Protein AF-A0A023GGB2-F1 (afdb_monomer)

Nearest PDB structures (foldseek):
  5f27-assembly1_A-2  TM=3.103E-01  e=7.025E+00  Mycobacterium tuberculosis CDC1551

Solvent-accessible surface area (backbone atoms only — not comparable to full-atom values): 12068 Å² total; per-residue (Å²): 132,65,62,47,66,66,58,51,53,54,50,51,52,51,50,54,47,46,69,64,38,58,85,77,58,52,59,38,55,55,53,49,43,72,70,43,74,39,67,52,79,80,49,73,66,57,51,34,52,73,58,61,61,65,87,58,82,79,85,69,88,73,80,94,75,94,81,84,90,72,96,66,92,72,74,92,64,85,86,74,89,72,66,94,85,61,93,75,86,68,53,79,40,73,46,50,76,75,63,53,64,72,42,89,58,37,66,61,48,37,52,49,48,39,50,39,55,51,28,50,50,47,34,52,52,51,52,51,49,49,67,76,51,75,88,71,87,53,64,71,59,40,55,57,42,49,51,50,43,52,50,49,51,50,52,53,51,49,54,51,50,56,48,54,68,67,48,93,69,66,74,62,63,51,48,50,56,52,51,52,52,50,48,51,51,48,55,71,74,56,58,79,89,72,129

Structure (mmCIF, N/CA/C/O backbone):
data_AF-A0A023GGB2-F1
#
_entry.id   AF-A0A023GGB2-F1
#
loop_
_atom_site.group_PDB
_atom_site.id
_atom_site.type_symbol
_atom_site.label_atom_id
_atom_site.label_alt_id
_atom_site.label_comp_id
_atom_site.label_asym_id
_atom_site.label_entity_id
_atom_site.label_seq_id
_atom_site.pdbx_PDB_ins_code
_atom_site.Cartn_x
_atom_site.Cartn_y
_atom_site.Cartn_z
_atom_site.occupancy
_atom_site.B_iso_or_equiv
_atom_site.auth_seq_id
_atom_site.auth_comp_id
_atom_site.auth_asym_id
_atom_site.auth_atom_id
_atom_site.pdbx_PDB_model_num
ATOM 1 N N . MET A 1 1 ? -20.128 10.364 28.966 1.00 57.09 1 MET A N 1
ATOM 2 C CA . MET A 1 1 ? -19.876 9.437 27.844 1.00 57.09 1 MET A CA 1
ATOM 3 C C . MET A 1 1 ? -18.398 9.524 27.504 1.00 57.09 1 MET A C 1
ATOM 5 O O . MET A 1 1 ? -17.902 10.636 27.370 1.00 57.09 1 MET A O 1
ATOM 9 N N . ALA A 1 2 ? -17.663 8.411 27.489 1.00 59.88 2 ALA A N 1
ATOM 10 C CA . ALA A 1 2 ? -16.251 8.433 27.110 1.00 59.88 2 ALA A CA 1
ATOM 11 C C . ALA A 1 2 ? -16.168 8.468 25.578 1.00 59.88 2 ALA A C 1
ATOM 13 O O . ALA A 1 2 ? -16.493 7.481 24.935 1.00 59.88 2 ALA A O 1
ATOM 14 N N . LEU A 1 3 ? -15.762 9.605 25.009 1.00 65.81 3 LEU A N 1
ATOM 15 C CA . LEU A 1 3 ? -15.772 9.859 23.559 1.00 65.81 3 LEU A CA 1
ATOM 16 C C . LEU A 1 3 ? -14.950 8.855 22.719 1.00 65.81 3 LEU A C 1
ATOM 18 O O . LEU A 1 3 ? -15.254 8.672 21.545 1.00 65.81 3 LEU A O 1
ATOM 22 N N . PHE A 1 4 ? -13.929 8.212 23.302 1.00 69.38 4 PHE A N 1
ATOM 23 C CA . PHE A 1 4 ? -12.959 7.384 22.569 1.00 69.38 4 PHE A CA 1
ATOM 24 C C . PHE A 1 4 ? -12.460 6.137 23.336 1.00 69.38 4 PHE A C 1
ATOM 26 O O . PHE A 1 4 ? -11.358 5.649 23.083 1.00 69.38 4 PHE A O 1
ATOM 33 N N . GLY A 1 5 ? -13.229 5.650 24.316 1.00 78.56 5 GLY A N 1
ATOM 34 C CA . GLY A 1 5 ? -12.767 4.703 25.340 1.00 78.56 5 GLY A CA 1
ATOM 35 C C . GLY A 1 5 ? -12.047 3.459 24.808 1.00 78.56 5 GLY A C 1
ATOM 36 O O . GLY A 1 5 ? -10.847 3.295 25.028 1.00 78.56 5 GLY A O 1
ATOM 37 N N . VAL A 1 6 ? -12.763 2.568 24.123 1.00 80.69 6 VAL A N 1
ATOM 38 C CA . VAL A 1 6 ? -12.191 1.292 23.660 1.00 80.69 6 VAL A CA 1
ATOM 39 C C . VAL A 1 6 ? -11.519 1.447 22.297 1.00 80.69 6 VAL A C 1
ATOM 41 O O . VAL A 1 6 ? -10.513 0.792 22.013 1.00 80.69 6 VAL A O 1
ATOM 44 N N . GLN A 1 7 ? -11.997 2.379 21.475 1.00 81.06 7 GLN A N 1
ATOM 45 C CA . GLN A 1 7 ? -11.414 2.644 20.161 1.00 81.06 7 GLN A CA 1
ATOM 46 C C . GLN A 1 7 ? -9.971 3.177 20.212 1.00 81.06 7 GLN A C 1
ATOM 48 O O . GLN A 1 7 ? -9.164 2.808 19.353 1.00 81.06 7 GLN A O 1
ATOM 53 N N . ILE A 1 8 ? -9.579 3.968 21.222 1.00 85.56 8 ILE A N 1
ATOM 54 C CA . ILE A 1 8 ? -8.164 4.363 21.397 1.00 85.56 8 ILE A CA 1
ATOM 55 C C . ILE A 1 8 ? -7.279 3.150 21.691 1.00 85.56 8 ILE A C 1
ATOM 57 O O . ILE A 1 8 ? -6.172 3.053 21.168 1.00 85.56 8 ILE A O 1
ATOM 61 N N . ILE A 1 9 ? -7.765 2.196 22.485 1.00 87.31 9 ILE A N 1
ATOM 62 C CA . ILE A 1 9 ? -6.993 0.999 22.838 1.00 87.31 9 ILE A CA 1
ATOM 63 C C . ILE A 1 9 ? -6.775 0.140 21.589 1.00 87.31 9 ILE A C 1
ATOM 65 O O . ILE A 1 9 ? -5.644 -0.244 21.292 1.00 87.31 9 ILE A O 1
ATOM 69 N N . ILE A 1 10 ? -7.840 -0.100 20.814 1.00 83.62 10 ILE A N 1
ATOM 70 C CA . ILE A 1 10 ? -7.768 -0.862 19.559 1.00 83.62 10 ILE A CA 1
ATOM 71 C C . ILE A 1 10 ? -6.787 -0.198 18.586 1.00 83.62 10 ILE A C 1
ATOM 73 O O . ILE A 1 10 ? -5.929 -0.869 18.009 1.00 83.62 10 ILE A O 1
ATOM 77 N N . THR A 1 11 ? -6.862 1.124 18.429 1.00 87.62 11 THR A N 1
ATOM 78 C CA . THR A 1 11 ? -5.965 1.844 17.516 1.00 87.62 11 THR A CA 1
ATOM 79 C C . THR A 1 11 ? -4.520 1.896 18.003 1.00 87.62 11 THR A C 1
ATOM 81 O O . THR A 1 11 ? -3.622 1.758 17.177 1.00 87.62 11 THR A O 1
ATOM 84 N N . MET A 1 12 ? -4.256 2.000 19.310 1.00 88.81 12 MET A N 1
ATOM 85 C CA . MET A 1 12 ? -2.897 1.893 19.863 1.00 88.81 12 MET A CA 1
ATOM 86 C C . MET A 1 12 ? -2.284 0.509 19.650 1.00 88.81 12 MET A C 1
ATOM 88 O O . MET A 1 12 ? -1.107 0.403 19.290 1.00 88.81 12 MET A O 1
ATOM 92 N N . ILE A 1 13 ? -3.066 -0.555 19.857 1.00 88.19 13 ILE A N 1
ATOM 93 C CA . ILE A 1 13 ? -2.614 -1.925 19.598 1.00 88.19 13 ILE A CA 1
ATOM 94 C C . ILE A 1 13 ? -2.280 -2.067 18.114 1.00 88.19 13 ILE A C 1
ATOM 96 O O . ILE A 1 13 ? -1.176 -2.487 17.777 1.00 88.19 13 ILE A O 1
ATOM 100 N N . MET A 1 14 ? -3.180 -1.642 17.224 1.00 85.62 14 MET A N 1
ATOM 101 C CA . MET A 1 14 ? -2.964 -1.747 15.780 1.00 85.62 14 MET A CA 1
ATOM 102 C C . MET A 1 14 ? -1.812 -0.869 15.281 1.00 85.62 14 MET A C 1
ATOM 104 O O . MET A 1 14 ? -1.067 -1.294 14.403 1.00 85.62 14 MET A O 1
ATOM 108 N N . ALA A 1 15 ? -1.586 0.305 15.875 1.00 85.62 15 ALA A N 1
ATOM 109 C CA . ALA A 1 15 ? -0.410 1.126 15.592 1.00 85.62 15 ALA A CA 1
ATOM 110 C C . ALA A 1 15 ? 0.890 0.436 16.036 1.00 85.62 15 ALA A C 1
ATOM 112 O O . ALA A 1 15 ? 1.875 0.447 15.301 1.00 85.62 15 ALA A O 1
ATOM 113 N N . SER A 1 16 ? 0.885 -0.225 17.195 1.00 87.12 16 SER A N 1
ATOM 114 C CA . SER A 1 16 ? 2.038 -0.993 17.690 1.00 87.12 16 SER A CA 1
ATOM 115 C C . SER A 1 16 ? 2.326 -2.215 16.814 1.00 87.12 16 SER A C 1
ATOM 117 O O . SER A 1 16 ? 3.483 -2.538 16.535 1.00 87.12 16 SER A O 1
ATOM 119 N N . VAL A 1 17 ? 1.267 -2.882 16.349 1.00 84.12 17 VAL A N 1
ATOM 120 C CA . VAL A 1 17 ? 1.337 -3.991 15.394 1.00 84.12 17 VAL A CA 1
ATOM 121 C C . VAL A 1 17 ? 1.902 -3.502 14.065 1.00 84.12 17 VAL A C 1
ATOM 123 O O . VAL A 1 17 ? 2.857 -4.096 13.579 1.00 84.12 17 VAL A O 1
ATOM 126 N N . LEU A 1 18 ? 1.403 -2.386 13.526 1.00 81.62 18 LEU A N 1
ATOM 127 C CA . LEU A 1 18 ? 1.915 -1.783 12.295 1.00 81.62 18 LEU A CA 1
ATOM 128 C C . LEU A 1 18 ? 3.409 -1.456 12.418 1.00 81.62 18 LEU A C 1
ATOM 130 O O . LEU A 1 18 ? 4.185 -1.805 11.535 1.00 81.62 18 LEU A O 1
ATOM 134 N N . GLN A 1 19 ? 3.834 -0.836 13.520 1.00 82.62 19 GLN A N 1
ATOM 135 C CA . GLN A 1 19 ? 5.240 -0.478 13.734 1.00 82.62 19 GLN A CA 1
ATOM 136 C C . GLN A 1 19 ? 6.165 -1.703 13.800 1.00 82.62 19 GLN A C 1
ATOM 138 O O . GLN A 1 19 ? 7.289 -1.644 13.304 1.00 82.62 19 GLN A O 1
ATOM 143 N N . LYS A 1 20 ? 5.704 -2.820 14.378 1.00 83.75 20 LYS A N 1
ATOM 144 C CA . LYS A 1 20 ? 6.492 -4.060 14.482 1.00 83.75 20 LYS A CA 1
ATOM 145 C C . LYS A 1 20 ? 6.425 -4.942 13.233 1.00 83.75 20 LYS A C 1
ATOM 147 O O . LYS A 1 20 ? 7.429 -5.557 12.885 1.00 83.75 20 LYS A O 1
ATOM 152 N N . LEU A 1 21 ? 5.273 -5.016 12.566 1.00 73.25 21 LEU A N 1
ATOM 153 C CA . LEU A 1 21 ? 5.061 -5.872 11.394 1.00 73.25 21 LEU A CA 1
ATOM 154 C C . LEU A 1 21 ? 5.520 -5.225 10.089 1.00 73.25 21 LEU A C 1
ATOM 156 O O . LEU A 1 21 ? 6.030 -5.945 9.235 1.00 73.25 21 LEU A O 1
ATOM 160 N N . SER A 1 22 ? 5.406 -3.900 9.944 1.00 70.19 22 SER A N 1
ATOM 161 C CA . SER A 1 22 ? 5.813 -3.168 8.733 1.00 70.19 22 SER A CA 1
ATOM 162 C C . SER A 1 22 ? 7.227 -3.522 8.224 1.00 70.19 22 SER A C 1
ATOM 164 O O . SER A 1 22 ? 7.376 -3.791 7.031 1.00 70.19 22 SER A O 1
ATOM 166 N N . PRO A 1 23 ? 8.273 -3.628 9.074 1.00 68.88 23 PRO A N 1
ATOM 167 C CA . PRO A 1 23 ? 9.607 -4.000 8.597 1.00 68.88 23 PRO A CA 1
ATOM 168 C C . PRO A 1 23 ? 9.777 -5.490 8.254 1.00 68.88 23 PRO A C 1
ATOM 170 O O . PRO A 1 23 ? 10.685 -5.826 7.494 1.00 68.88 23 PRO A O 1
ATOM 173 N N . GLN A 1 24 ? 8.952 -6.391 8.800 1.00 68.56 24 GLN A N 1
ATOM 174 C CA . GLN A 1 24 ? 9.159 -7.844 8.680 1.00 68.56 24 GLN A CA 1
ATOM 175 C C . GLN A 1 24 ? 8.217 -8.521 7.677 1.00 68.56 24 GLN A C 1
ATOM 177 O O . GLN A 1 24 ? 8.617 -9.472 7.008 1.00 68.56 24 GLN A O 1
ATOM 182 N N . TYR A 1 25 ? 6.991 -8.018 7.533 1.00 66.50 25 TYR A N 1
ATOM 183 C CA . TYR A 1 25 ? 5.950 -8.597 6.690 1.00 66.50 25 TYR A CA 1
ATOM 184 C C . TYR A 1 25 ? 5.331 -7.521 5.803 1.00 66.50 25 TYR A C 1
ATOM 186 O O . TYR A 1 25 ? 4.388 -6.837 6.192 1.00 66.50 25 TYR A O 1
ATOM 194 N N . SER A 1 26 ? 5.844 -7.403 4.578 1.00 73.31 26 SER A N 1
ATOM 195 C CA . SER A 1 26 ? 5.207 -6.582 3.551 1.00 73.31 26 SER A CA 1
ATOM 196 C C . SER A 1 26 ? 4.298 -7.448 2.684 1.00 73.31 26 SER A C 1
ATOM 198 O O . SER A 1 26 ? 4.754 -8.323 1.942 1.00 73.31 26 SER A O 1
ATOM 200 N N . ILE A 1 27 ? 2.996 -7.200 2.769 1.00 76.38 27 ILE A N 1
ATOM 201 C CA . ILE A 1 27 ? 1.977 -7.871 1.951 1.00 76.38 27 ILE A CA 1
ATOM 202 C C . ILE A 1 27 ? 2.136 -7.440 0.492 1.00 76.38 27 ILE A C 1
ATOM 204 O O . ILE A 1 27 ? 1.964 -8.230 -0.435 1.00 76.38 27 ILE A O 1
ATOM 208 N N . SER A 1 28 ? 2.572 -6.205 0.287 1.00 77.69 28 SER A N 1
ATOM 209 C CA . SER A 1 28 ? 2.908 -5.646 -1.018 1.00 77.69 28 SER A CA 1
ATOM 210 C C . SER A 1 28 ? 3.968 -6.471 -1.755 1.00 77.69 28 SER A C 1
ATOM 212 O O . SER A 1 28 ? 3.803 -6.765 -2.942 1.00 77.69 28 SER A O 1
ATOM 214 N N . ARG A 1 29 ? 5.013 -6.926 -1.040 1.00 77.69 29 ARG A N 1
ATOM 215 C CA . ARG A 1 29 ? 6.028 -7.859 -1.570 1.00 77.69 29 ARG A CA 1
ATOM 216 C C . ARG A 1 29 ? 5.405 -9.171 -2.001 1.00 77.69 29 ARG A C 1
ATOM 218 O O . ARG A 1 29 ? 5.705 -9.659 -3.086 1.00 77.69 29 ARG A O 1
ATOM 225 N N . TRP A 1 30 ? 4.540 -9.731 -1.162 1.00 79.38 30 TRP A N 1
ATOM 226 C CA . TRP A 1 30 ? 3.872 -10.996 -1.445 1.00 79.38 30 TRP A CA 1
ATOM 227 C C . TRP A 1 30 ? 3.007 -10.917 -2.710 1.00 79.38 30 TRP A C 1
ATOM 229 O O . TRP A 1 30 ? 3.080 -11.813 -3.550 1.00 79.38 30 TRP A O 1
ATOM 239 N N . ILE A 1 31 ? 2.258 -9.823 -2.896 1.00 79.19 31 ILE A N 1
ATOM 240 C CA . ILE A 1 31 ? 1.426 -9.602 -4.088 1.00 79.19 31 ILE A CA 1
ATOM 241 C C . ILE A 1 31 ? 2.290 -9.486 -5.349 1.00 79.19 31 ILE A C 1
ATOM 243 O O . ILE A 1 31 ? 2.005 -10.154 -6.344 1.00 79.19 31 ILE A O 1
ATOM 247 N N . ILE A 1 32 ? 3.350 -8.670 -5.310 1.00 75.38 32 ILE A N 1
ATOM 248 C CA . ILE A 1 32 ? 4.209 -8.433 -6.480 1.00 75.38 32 ILE A CA 1
ATOM 249 C C . ILE A 1 32 ? 5.004 -9.692 -6.836 1.00 75.38 32 ILE A C 1
ATOM 251 O O . ILE A 1 32 ? 4.982 -10.122 -7.985 1.00 75.38 32 ILE A O 1
ATOM 255 N N . CYS A 1 33 ? 5.654 -10.329 -5.861 1.00 72.06 33 CYS A N 1
ATOM 256 C CA . CYS A 1 33 ? 6.546 -11.459 -6.130 1.00 72.06 33 CYS A CA 1
ATOM 257 C C . CYS A 1 33 ? 5.793 -12.732 -6.554 1.00 72.06 33 CYS A C 1
ATOM 259 O O . CYS A 1 33 ? 6.380 -13.592 -7.200 1.00 72.06 33 CYS A O 1
ATOM 261 N N . ARG A 1 34 ? 4.505 -12.884 -6.203 1.00 70.19 34 ARG A N 1
ATOM 262 C CA . ARG A 1 34 ? 3.712 -14.064 -6.602 1.00 70.19 34 ARG A CA 1
ATOM 263 C C . ARG A 1 34 ? 2.947 -13.905 -7.908 1.00 70.19 34 ARG A C 1
ATOM 265 O O . ARG A 1 34 ? 2.642 -14.915 -8.533 1.00 70.19 34 ARG A O 1
ATOM 272 N N . ARG A 1 35 ? 2.566 -12.683 -8.290 1.00 67.38 35 ARG A N 1
ATOM 273 C CA . ARG A 1 35 ? 1.685 -12.459 -9.452 1.00 67.38 35 ARG A CA 1
ATOM 274 C C . ARG A 1 35 ? 2.397 -11.885 -10.666 1.00 67.38 35 ARG A C 1
ATOM 276 O O . ARG A 1 35 ? 1.849 -11.988 -11.760 1.00 67.38 35 ARG A O 1
ATOM 283 N N . LEU A 1 36 ? 3.566 -11.272 -10.491 1.00 66.75 36 LEU A N 1
ATOM 284 C CA . LEU A 1 36 ? 4.282 -10.645 -11.592 1.00 66.75 36 LEU A CA 1
ATOM 285 C C . LEU A 1 36 ? 5.315 -11.614 -12.175 1.00 66.75 36 LEU A C 1
ATOM 287 O O . LEU A 1 36 ? 6.237 -12.057 -11.491 1.00 66.75 36 LEU A O 1
ATOM 291 N N . ILE A 1 37 ? 5.134 -11.934 -13.453 1.00 70.69 37 ILE A N 1
ATOM 292 C CA . ILE A 1 37 ? 6.058 -12.746 -14.242 1.00 70.69 37 ILE A CA 1
ATOM 293 C C . ILE A 1 37 ? 6.906 -11.777 -15.060 1.00 70.69 37 ILE A C 1
ATOM 295 O O . ILE A 1 37 ? 6.365 -10.948 -15.795 1.00 70.69 37 ILE A O 1
ATOM 299 N N . ARG A 1 38 ? 8.228 -11.861 -14.924 1.00 67.50 38 ARG A N 1
ATOM 300 C CA . ARG A 1 38 ? 9.168 -11.125 -15.765 1.00 67.50 38 ARG A CA 1
ATOM 301 C C . ARG A 1 38 ? 9.613 -12.042 -16.891 1.00 67.50 38 ARG A C 1
ATOM 303 O O . ARG A 1 38 ? 9.985 -13.181 -16.646 1.00 67.50 38 ARG A O 1
ATOM 310 N N . TYR A 1 39 ? 9.618 -11.535 -18.112 1.00 70.81 39 TYR A N 1
ATOM 311 C CA . TYR A 1 39 ? 10.256 -12.236 -19.217 1.00 70.81 39 TYR A CA 1
ATOM 312 C C . TYR A 1 39 ? 11.733 -11.864 -19.255 1.00 70.81 39 TYR A C 1
ATOM 314 O O . TYR A 1 39 ? 12.080 -10.677 -19.196 1.00 70.81 39 TYR A O 1
ATOM 322 N N . LEU A 1 40 ? 12.599 -12.873 -19.293 1.00 66.00 40 LEU A N 1
ATOM 323 C CA . LEU A 1 40 ? 14.024 -12.647 -19.478 1.00 66.00 40 LEU A CA 1
ATOM 324 C C . LEU A 1 40 ? 14.262 -12.135 -20.904 1.00 66.00 40 LEU A C 1
ATOM 326 O O . LEU A 1 40 ? 13.592 -12.557 -21.848 1.00 66.00 40 LEU A O 1
ATOM 330 N N . HIS A 1 41 ? 15.186 -11.188 -21.054 1.00 68.38 41 HIS A N 1
ATOM 331 C CA . HIS A 1 41 ? 15.600 -10.771 -22.387 1.00 68.38 41 HIS A CA 1
ATOM 332 C C . HIS A 1 41 ? 16.408 -11.918 -23.014 1.00 68.38 41 HIS A C 1
ATOM 334 O O . HIS A 1 41 ? 17.264 -12.474 -22.324 1.00 68.38 41 HIS A O 1
ATOM 340 N N . PRO A 1 42 ? 16.138 -12.294 -24.275 1.00 70.12 42 PRO A N 1
ATOM 341 C CA . PRO A 1 42 ? 16.914 -13.326 -24.951 1.00 70.12 42 PRO A CA 1
ATOM 342 C C . PRO A 1 42 ? 18.371 -12.876 -25.061 1.00 70.12 42 PRO A C 1
ATOM 344 O O . PRO A 1 42 ? 18.650 -11.691 -25.265 1.00 70.12 42 PRO A O 1
ATOM 347 N N . SER A 1 43 ? 19.295 -13.818 -24.916 1.00 72.44 43 SER A N 1
ATOM 348 C CA . SER A 1 43 ? 20.725 -13.529 -25.023 1.00 72.44 43 SER A CA 1
ATOM 349 C C . SER A 1 43 ? 21.125 -13.195 -26.468 1.00 72.44 43 SER A C 1
ATOM 351 O O . SER A 1 43 ? 20.497 -13.649 -27.429 1.00 72.44 43 SER A O 1
ATOM 353 N N . ASP A 1 44 ? 22.206 -12.429 -26.647 1.00 69.69 44 ASP A N 1
ATOM 354 C CA . ASP A 1 44 ? 22.713 -12.074 -27.983 1.00 69.69 44 ASP A CA 1
ATOM 355 C C . ASP A 1 44 ? 23.062 -13.319 -28.823 1.00 69.69 44 ASP A C 1
ATOM 357 O O . ASP A 1 44 ? 22.940 -13.308 -30.047 1.00 69.69 44 ASP A O 1
ATOM 361 N N . GLU A 1 45 ? 23.455 -14.419 -28.176 1.00 70.50 45 GLU A N 1
ATOM 362 C CA . GLU A 1 45 ? 23.766 -15.701 -28.817 1.00 70.50 45 GLU A CA 1
ATOM 363 C C . GLU A 1 45 ? 22.506 -16.426 -29.319 1.00 70.50 45 GLU A C 1
ATOM 365 O O . GLU A 1 45 ? 22.475 -16.927 -30.450 1.00 70.50 45 GLU A O 1
ATOM 370 N N . GLU A 1 46 ? 21.430 -16.424 -28.530 1.00 70.19 46 GLU A N 1
ATOM 371 C CA . GLU A 1 46 ? 20.117 -16.936 -28.942 1.00 70.19 46 GLU A CA 1
ATOM 372 C C . GLU A 1 46 ? 19.541 -16.105 -30.089 1.00 70.19 46 GLU A C 1
ATOM 374 O O . GLU A 1 46 ? 19.047 -16.656 -31.071 1.00 70.19 46 GLU A O 1
ATOM 379 N N . LEU A 1 47 ? 19.682 -14.780 -30.033 1.00 70.81 47 LEU A N 1
ATOM 380 C CA . LEU A 1 47 ? 19.248 -13.907 -31.119 1.00 70.81 47 LEU A CA 1
ATOM 381 C C . LEU A 1 47 ? 20.068 -14.135 -32.400 1.00 70.81 47 LEU A C 1
ATOM 383 O O . LEU A 1 47 ? 19.488 -14.204 -33.484 1.00 70.81 47 LEU A O 1
ATOM 387 N N . LYS A 1 48 ? 21.395 -14.307 -32.305 1.00 69.06 48 LYS A N 1
ATOM 388 C CA . LYS A 1 48 ? 22.268 -14.610 -33.458 1.00 69.06 48 LYS A CA 1
ATOM 389 C C . LYS A 1 48 ? 21.974 -15.984 -34.068 1.00 69.06 48 LYS A C 1
ATOM 391 O O . LYS A 1 48 ? 22.018 -16.123 -35.294 1.00 69.06 48 LYS A O 1
ATOM 396 N N . SER A 1 49 ? 21.667 -16.988 -33.248 1.00 69.19 49 SER A N 1
ATOM 397 C CA . SER A 1 49 ? 21.313 -18.333 -33.722 1.00 69.19 49 SER A CA 1
ATOM 398 C C . SER A 1 49 ? 19.931 -18.370 -34.384 1.00 69.19 49 SER A C 1
ATOM 400 O O . SER A 1 49 ? 19.810 -18.882 -35.497 1.00 69.19 49 SER A O 1
ATOM 402 N N . LEU A 1 50 ? 18.917 -17.741 -33.780 1.00 65.38 50 LEU A N 1
ATOM 403 C CA . LEU A 1 50 ? 17.563 -17.635 -34.337 1.00 65.38 50 LEU A CA 1
ATOM 404 C C . LEU A 1 50 ? 17.501 -16.737 -35.584 1.00 65.38 50 LEU A C 1
ATOM 406 O O . LEU A 1 50 ? 16.681 -16.968 -36.471 1.00 65.38 50 LEU A O 1
ATOM 410 N N . ALA A 1 51 ? 18.387 -15.744 -35.693 1.00 64.31 51 ALA A N 1
ATOM 411 C CA . ALA A 1 51 ? 18.533 -14.906 -36.884 1.00 64.31 51 ALA A CA 1
ATOM 412 C C . ALA A 1 51 ? 19.293 -15.585 -38.034 1.00 64.31 51 ALA A C 1
ATOM 414 O O . ALA A 1 51 ? 19.408 -14.999 -39.111 1.00 64.31 51 ALA A O 1
ATOM 415 N N . GLY A 1 52 ? 19.819 -16.801 -37.831 1.00 59.81 52 GLY A N 1
ATOM 416 C CA . GLY A 1 52 ? 20.632 -17.497 -38.831 1.00 59.81 52 GLY A CA 1
ATOM 417 C C . GLY A 1 52 ? 21.965 -16.799 -39.124 1.00 59.81 52 GLY A C 1
ATOM 418 O O . GLY A 1 52 ? 22.563 -17.027 -40.175 1.00 59.81 52 GLY A O 1
ATOM 419 N N . ILE A 1 53 ? 22.428 -15.939 -38.208 1.00 60.03 53 ILE A N 1
ATOM 420 C CA . ILE A 1 53 ? 23.691 -15.192 -38.312 1.00 60.03 53 ILE A CA 1
ATOM 421 C C . ILE A 1 53 ? 24.869 -16.065 -37.841 1.00 60.03 53 ILE A C 1
ATOM 423 O O . ILE A 1 53 ? 26.028 -15.753 -38.121 1.00 60.03 53 ILE A O 1
ATOM 427 N N . SER A 1 54 ? 24.606 -17.209 -37.192 1.00 46.00 54 SER A N 1
ATOM 428 C CA . SER A 1 54 ? 25.663 -18.154 -36.833 1.00 46.00 54 SER A CA 1
ATOM 429 C C . SER A 1 54 ? 26.274 -18.812 -38.086 1.00 46.00 54 SER A C 1
ATOM 431 O O . SER A 1 54 ? 25.713 -19.676 -38.756 1.00 46.00 54 SER A O 1
ATOM 433 N N . GLY A 1 55 ? 27.485 -18.374 -38.426 1.00 48.88 55 GLY A N 1
ATOM 434 C CA . GLY A 1 55 ? 28.464 -19.209 -39.122 1.00 48.88 55 GLY A CA 1
ATOM 435 C C . GLY A 1 55 ? 28.422 -19.273 -40.650 1.00 48.88 55 GLY A C 1
ATOM 436 O O . GLY A 1 55 ? 29.273 -19.950 -41.226 1.00 48.88 55 GLY A O 1
ATOM 437 N N . LYS A 1 56 ? 27.536 -18.561 -41.353 1.00 41.59 56 LYS A N 1
ATOM 438 C CA . LYS A 1 56 ? 27.684 -18.381 -42.809 1.00 41.59 56 LYS A CA 1
ATOM 439 C C . LYS A 1 56 ? 27.805 -16.910 -43.148 1.00 41.59 56 LYS A C 1
ATOM 441 O O . LYS A 1 56 ? 26.812 -16.205 -43.281 1.00 41.59 56 LYS A O 1
ATOM 446 N N . ALA A 1 57 ? 29.051 -16.483 -43.360 1.00 38.94 57 ALA A N 1
ATOM 447 C CA . ALA A 1 57 ? 29.356 -15.324 -44.181 1.00 38.94 57 ALA A CA 1
ATOM 448 C C . ALA A 1 57 ? 28.445 -15.368 -45.413 1.00 38.94 57 ALA A C 1
ATOM 450 O O . ALA A 1 57 ? 28.557 -16.272 -46.248 1.00 38.94 57 ALA A O 1
ATOM 451 N N . PHE A 1 58 ? 27.504 -14.431 -45.493 1.00 39.09 58 PHE A N 1
ATOM 452 C CA . PHE A 1 58 ? 26.671 -14.265 -46.667 1.00 39.09 58 PHE A CA 1
ATOM 453 C C . PHE A 1 58 ? 27.617 -13.857 -47.797 1.00 39.09 58 PHE A C 1
ATOM 455 O O . PHE A 1 58 ? 27.982 -12.693 -47.948 1.00 39.09 58 PHE A O 1
ATOM 462 N N . LYS A 1 59 ? 28.092 -14.845 -48.563 1.00 42.03 59 LYS A N 1
ATOM 463 C CA . LYS A 1 59 ? 28.907 -14.666 -49.766 1.00 42.03 59 LYS A CA 1
ATOM 464 C C . LYS A 1 59 ? 27.994 -14.149 -50.882 1.00 42.03 59 LYS A C 1
ATOM 466 O O . LYS A 1 59 ? 27.797 -14.799 -51.903 1.00 42.03 59 LYS A O 1
ATOM 471 N N . GLY A 1 60 ? 27.405 -12.978 -50.655 1.00 37.16 60 GLY A N 1
ATOM 472 C CA . GLY A 1 60 ? 26.685 -12.196 -51.643 1.00 37.16 60 GLY A CA 1
ATOM 473 C C . GLY A 1 60 ? 27.695 -11.511 -52.552 1.00 37.16 60 GLY A C 1
ATOM 474 O O . GLY A 1 60 ? 28.294 -10.499 -52.202 1.00 37.16 60 GLY A O 1
ATOM 475 N N . LYS A 1 61 ? 27.916 -12.098 -53.726 1.00 40.38 61 LYS A N 1
ATOM 476 C CA . LYS A 1 61 ? 28.574 -11.464 -54.875 1.00 40.38 61 LYS A CA 1
ATOM 477 C C . LYS A 1 61 ? 27.838 -10.148 -55.191 1.00 40.38 61 LYS A C 1
ATOM 479 O O . LYS A 1 61 ? 26.720 -10.203 -55.688 1.00 40.38 61 LYS A O 1
ATOM 484 N N . GLY A 1 62 ? 28.445 -8.982 -54.958 1.00 39.50 62 GLY A N 1
ATOM 485 C CA . GLY A 1 62 ? 27.840 -7.725 -55.420 1.00 39.50 62 GLY A CA 1
ATOM 486 C C . GLY A 1 62 ? 28.497 -6.443 -54.918 1.00 39.50 62 GLY A C 1
ATOM 487 O O . GLY A 1 62 ? 28.211 -5.999 -53.821 1.00 39.50 62 GLY A O 1
ATOM 488 N N . LYS A 1 63 ? 29.348 -5.861 -55.771 1.00 35.56 63 LYS A N 1
ATOM 489 C CA . LYS A 1 63 ? 29.785 -4.451 -55.844 1.00 35.56 63 LYS A CA 1
ATOM 490 C C . LYS A 1 63 ? 30.087 -3.685 -54.540 1.00 35.56 63 LYS A C 1
ATOM 492 O O . LYS A 1 63 ? 29.235 -3.139 -53.858 1.00 35.56 63 LYS A O 1
ATOM 497 N N . LYS A 1 64 ? 31.396 -3.532 -54.352 1.00 44.03 64 LYS A N 1
ATOM 498 C CA . LYS A 1 64 ? 32.133 -2.492 -53.628 1.00 44.03 64 LYS A CA 1
ATOM 499 C C . LYS A 1 64 ? 31.549 -1.087 -53.877 1.00 44.03 64 LYS A C 1
ATOM 501 O O . LYS A 1 64 ? 31.888 -0.489 -54.894 1.00 44.03 64 LYS A O 1
ATOM 506 N N . ASP A 1 65 ? 30.771 -0.554 -52.935 1.00 38.03 65 ASP A N 1
ATOM 507 C CA . ASP A 1 65 ? 30.497 0.883 -52.862 1.00 38.03 65 ASP A CA 1
ATOM 508 C C . ASP A 1 65 ? 31.255 1.540 -51.709 1.00 38.03 65 ASP A C 1
ATOM 510 O O . ASP A 1 65 ? 31.294 1.107 -50.558 1.00 38.03 65 ASP A O 1
ATOM 514 N N . LYS A 1 66 ? 31.972 2.575 -52.123 1.00 41.31 66 LYS A N 1
ATOM 515 C CA . LYS A 1 66 ? 33.108 3.220 -51.488 1.00 41.31 66 LYS A CA 1
ATOM 516 C C . LYS A 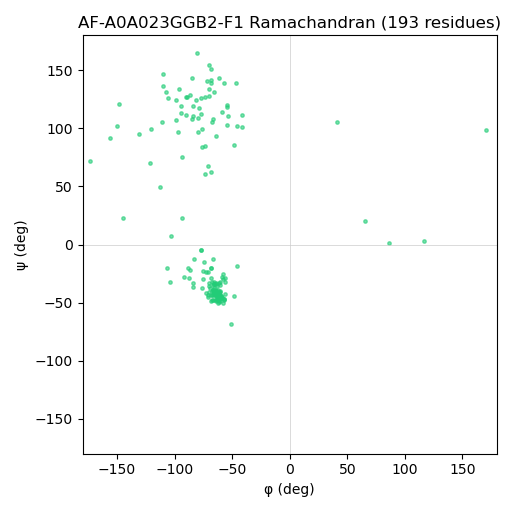1 66 ? 32.598 4.388 -50.650 1.00 41.31 66 LYS A C 1
ATOM 518 O O . LYS A 1 66 ? 32.745 5.533 -51.058 1.00 41.31 66 LYS A O 1
ATOM 523 N N . TRP A 1 67 ? 31.993 4.124 -49.494 1.00 41.00 67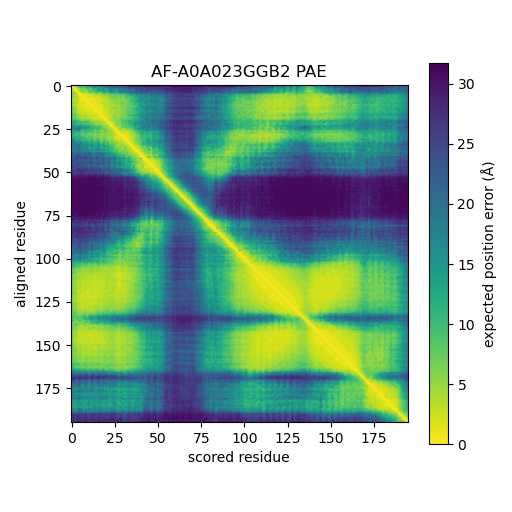 TRP A N 1
ATOM 524 C CA . TRP A 1 67 ? 31.666 5.201 -48.555 1.00 41.00 67 TRP A CA 1
ATOM 525 C C . TRP A 1 67 ? 31.539 4.701 -47.117 1.00 41.00 67 TRP A C 1
ATOM 527 O O . TRP A 1 67 ? 30.470 4.272 -46.702 1.00 41.00 67 TRP A O 1
ATOM 537 N N . ARG A 1 68 ? 32.646 4.740 -46.365 1.00 38.22 68 ARG A N 1
ATOM 538 C CA . ARG A 1 68 ? 32.676 4.819 -44.891 1.00 38.22 68 ARG A CA 1
ATOM 539 C C . ARG A 1 68 ? 34.119 5.011 -44.424 1.00 38.22 68 ARG A C 1
ATOM 541 O O . ARG A 1 68 ? 34.752 4.117 -43.882 1.00 38.22 68 ARG A O 1
ATOM 548 N N . HIS A 1 69 ? 34.644 6.209 -44.667 1.00 42.81 69 HIS A N 1
ATOM 549 C CA . HIS A 1 69 ? 35.739 6.733 -43.860 1.00 42.81 69 HIS A CA 1
ATOM 550 C C . HIS A 1 69 ? 35.108 7.652 -42.818 1.00 42.81 69 HIS A C 1
ATOM 552 O O . HIS A 1 69 ? 34.791 8.804 -43.104 1.00 42.81 69 HIS A O 1
ATOM 558 N N . ARG A 1 70 ? 34.872 7.129 -41.617 1.00 36.03 70 ARG A N 1
ATOM 559 C CA . ARG A 1 70 ? 34.653 7.955 -40.432 1.00 36.03 70 ARG A CA 1
ATOM 560 C C . ARG A 1 70 ? 35.159 7.177 -39.230 1.00 36.03 70 ARG A C 1
ATOM 562 O O . ARG A 1 70 ? 34.521 6.234 -38.780 1.00 36.03 70 ARG A O 1
ATOM 569 N N . ASN A 1 71 ? 36.353 7.565 -38.789 1.00 38.22 71 ASN A N 1
ATOM 570 C CA . ASN A 1 71 ? 36.939 7.138 -37.532 1.00 38.22 71 ASN A CA 1
ATOM 571 C C . ASN A 1 71 ? 35.954 7.438 -36.402 1.00 38.22 71 ASN A C 1
ATOM 573 O O . ASN A 1 71 ? 35.618 8.594 -36.149 1.00 38.22 71 ASN A O 1
ATOM 577 N N . GLY A 1 72 ? 35.527 6.383 -35.733 1.00 36.16 72 GLY A N 1
ATOM 578 C CA . GLY A 1 72 ? 34.909 6.404 -34.424 1.00 36.16 72 GLY A CA 1
ATOM 579 C C . GLY A 1 72 ? 35.318 5.099 -33.770 1.00 36.16 72 GLY A C 1
ATOM 580 O O . GLY A 1 72 ? 35.121 4.041 -34.355 1.00 36.16 72 GLY A O 1
ATOM 581 N N . PHE A 1 73 ? 35.990 5.198 -32.634 1.00 37.19 73 PHE A N 1
ATOM 582 C CA . PHE A 1 73 ? 36.374 4.104 -31.755 1.00 37.19 73 PHE A CA 1
ATOM 583 C C . PHE A 1 73 ? 35.174 3.162 -31.543 1.00 37.19 73 PHE A C 1
ATOM 585 O O . PHE A 1 73 ? 34.233 3.506 -30.832 1.00 37.19 73 PHE A O 1
ATOM 592 N N . VAL A 1 74 ? 35.173 2.026 -32.247 1.00 44.62 74 VAL A N 1
ATOM 593 C CA . VAL A 1 74 ? 34.160 0.977 -32.111 1.00 44.62 74 VAL A CA 1
ATOM 594 C C . VAL A 1 74 ? 34.547 0.196 -30.867 1.00 44.62 74 VAL A C 1
ATOM 596 O O . VAL A 1 74 ? 35.431 -0.658 -30.923 1.00 44.62 74 VAL A O 1
ATOM 599 N N . ASP A 1 75 ? 33.927 0.539 -29.738 1.00 39.62 75 ASP A N 1
ATOM 600 C CA . ASP A 1 75 ? 33.860 -0.382 -28.612 1.00 39.62 75 ASP A CA 1
ATOM 601 C C . ASP A 1 75 ? 33.247 -1.679 -29.146 1.00 39.62 75 ASP A C 1
ATOM 603 O O . ASP A 1 75 ? 32.179 -1.685 -29.761 1.00 39.62 75 ASP A O 1
ATOM 607 N N . SER A 1 76 ? 34.009 -2.754 -29.025 1.00 42.16 76 SER A N 1
ATOM 608 C CA . SER A 1 76 ? 33.776 -4.066 -29.609 1.00 42.16 76 SER A CA 1
ATOM 609 C C . SER A 1 76 ? 32.601 -4.778 -28.934 1.00 42.16 76 SER A C 1
ATOM 611 O O . SER A 1 76 ? 32.764 -5.791 -28.262 1.00 42.16 76 SER A O 1
ATOM 613 N N . ARG A 1 77 ? 31.395 -4.248 -29.131 1.00 45.25 77 ARG A N 1
ATOM 614 C CA . ARG A 1 77 ? 30.138 -4.984 -29.034 1.00 45.25 77 ARG A CA 1
ATOM 615 C C . ARG A 1 77 ? 29.599 -5.066 -30.448 1.00 45.25 77 ARG A C 1
ATOM 617 O O . ARG A 1 77 ? 29.187 -4.065 -31.017 1.00 45.25 77 ARG A O 1
ATOM 624 N N . GLU A 1 78 ? 29.710 -6.241 -31.050 1.00 55.81 78 GLU A N 1
ATOM 625 C CA . GLU A 1 78 ? 29.233 -6.497 -32.406 1.00 55.81 78 GLU A CA 1
ATOM 626 C C . GLU A 1 78 ? 27.752 -6.112 -32.523 1.00 55.81 78 GLU A C 1
ATOM 628 O O . GLU A 1 78 ? 26.878 -6.843 -32.064 1.00 55.81 78 GLU A O 1
ATOM 633 N N . GLU A 1 79 ? 27.460 -4.964 -33.130 1.00 61.06 79 GLU A N 1
ATOM 634 C CA . GLU A 1 79 ? 26.097 -4.578 -33.479 1.00 61.06 79 GLU A CA 1
ATOM 635 C C . GLU A 1 79 ? 25.594 -5.543 -34.565 1.00 61.06 79 GLU A C 1
ATOM 637 O O . GLU A 1 79 ? 26.053 -5.508 -35.709 1.00 61.06 79 GLU A O 1
ATOM 642 N N . PHE A 1 80 ? 24.677 -6.447 -34.212 1.00 67.06 80 PHE A N 1
ATOM 643 C CA . PHE A 1 80 ? 24.077 -7.395 -35.149 1.00 67.06 80 PHE A CA 1
ATOM 644 C C . PHE A 1 80 ? 22.624 -7.003 -35.446 1.00 67.06 80 PHE A C 1
ATOM 646 O O . PHE A 1 80 ? 21.837 -6.703 -34.551 1.00 67.06 80 PHE A O 1
ATOM 653 N N . LEU A 1 81 ? 22.266 -6.971 -36.732 1.00 64.81 81 LEU A N 1
ATOM 654 C CA . LEU A 1 81 ? 20.925 -6.598 -37.179 1.00 64.81 81 LEU A CA 1
ATOM 655 C C . LEU A 1 81 ? 20.007 -7.822 -37.124 1.00 64.81 81 LEU A C 1
ATOM 657 O O . LEU A 1 81 ? 20.160 -8.754 -37.913 1.00 64.81 81 LEU A O 1
ATOM 661 N N . VAL A 1 82 ? 19.047 -7.807 -36.200 1.00 65.19 82 VAL A N 1
ATOM 662 C CA . VAL A 1 82 ? 18.069 -8.888 -36.020 1.00 65.19 82 VAL A CA 1
ATOM 663 C C . VAL A 1 82 ? 16.830 -8.637 -36.888 1.00 65.19 82 VAL A C 1
ATOM 665 O O . VAL A 1 82 ? 16.225 -7.564 -36.791 1.00 65.19 82 VAL A O 1
ATOM 668 N N . PRO A 1 83 ? 16.409 -9.599 -37.732 1.00 63.19 83 PRO A N 1
ATOM 669 C CA . PRO A 1 83 ? 15.148 -9.515 -38.462 1.00 63.19 83 PRO A CA 1
ATOM 670 C C . PRO A 1 83 ? 13.947 -9.351 -37.520 1.00 63.19 83 PRO A C 1
ATOM 672 O O . PRO A 1 83 ? 13.835 -10.031 -36.504 1.00 63.19 83 PRO A O 1
ATOM 675 N N . ARG A 1 84 ? 12.996 -8.486 -37.891 1.00 55.97 84 ARG A N 1
ATOM 676 C CA . ARG A 1 84 ? 11.830 -8.124 -37.058 1.00 55.97 84 ARG A CA 1
ATOM 677 C C . ARG A 1 84 ? 10.835 -9.276 -36.813 1.00 55.97 84 ARG A C 1
ATOM 679 O O . ARG A 1 84 ? 9.962 -9.144 -35.965 1.00 55.97 84 ARG A O 1
ATOM 686 N N . SER A 1 85 ? 10.948 -10.384 -37.546 1.00 57.88 85 SER A N 1
ATOM 687 C CA . SER A 1 85 ? 10.047 -11.546 -37.498 1.00 57.88 85 SER A CA 1
ATOM 688 C C . SER A 1 85 ? 10.734 -12.800 -36.942 1.00 57.88 85 SER A C 1
ATOM 690 O O . SER A 1 85 ? 10.690 -13.861 -37.566 1.00 57.88 85 SER A O 1
ATOM 692 N N . LEU A 1 86 ? 11.410 -12.676 -35.798 1.00 67.62 86 LEU A N 1
ATOM 693 C CA . LEU A 1 86 ? 12.018 -13.812 -35.103 1.00 67.62 86 LEU A CA 1
ATOM 694 C C . LEU A 1 86 ? 11.022 -14.446 -34.116 1.00 67.62 86 LEU A C 1
ATOM 696 O O . LEU A 1 86 ? 10.499 -13.728 -33.260 1.00 67.62 86 LEU A O 1
ATOM 700 N N . PRO A 1 87 ? 10.766 -15.767 -34.176 1.00 62.31 87 PRO A N 1
ATOM 701 C CA . PRO A 1 87 ? 9.977 -16.456 -33.161 1.00 62.31 87 PRO A CA 1
ATOM 702 C C . PRO A 1 87 ? 10.829 -16.666 -31.898 1.00 62.31 87 PRO A C 1
ATOM 704 O O . PRO A 1 87 ? 11.451 -17.709 -31.721 1.00 62.31 87 PRO A O 1
ATOM 707 N N . VAL A 1 88 ? 10.894 -15.652 -31.031 1.00 66.31 88 VAL A N 1
ATOM 708 C CA . VAL A 1 88 ? 11.578 -15.741 -29.731 1.00 66.31 88 VAL A CA 1
ATOM 709 C C . VAL A 1 88 ? 10.627 -16.349 -28.699 1.00 66.31 88 VAL A C 1
ATOM 711 O O . VAL A 1 88 ? 9.573 -15.779 -28.412 1.00 66.31 88 VAL A O 1
ATOM 714 N N . VAL A 1 89 ? 11.004 -17.491 -28.123 1.00 65.94 89 VAL A N 1
ATOM 715 C CA . VAL A 1 89 ? 10.314 -18.076 -26.965 1.00 65.94 89 VAL A CA 1
ATOM 716 C C . VAL A 1 89 ? 10.883 -17.416 -25.710 1.00 65.94 89 VAL A C 1
ATOM 718 O O . VAL A 1 89 ? 12.039 -17.627 -25.367 1.00 65.94 89 VAL A O 1
ATOM 721 N N . LEU A 1 90 ? 10.093 -16.557 -25.064 1.00 66.69 90 LEU A N 1
ATOM 722 C CA . LEU A 1 90 ? 10.506 -15.822 -23.867 1.00 66.69 90 LEU A CA 1
ATOM 723 C C . LEU A 1 90 ? 10.357 -16.711 -22.627 1.00 66.69 90 LEU A C 1
ATOM 725 O O . LEU A 1 90 ? 9.257 -17.188 -22.343 1.00 66.69 90 LEU A O 1
ATOM 729 N N . GLU A 1 91 ? 11.433 -16.893 -21.862 1.00 65.62 91 GLU A N 1
ATOM 730 C CA . GLU A 1 91 ? 11.375 -17.637 -20.603 1.00 65.62 91 GLU A CA 1
ATOM 731 C C . GLU A 1 91 ? 10.743 -16.787 -19.484 1.00 65.62 91 GLU A C 1
ATOM 733 O O . GLU A 1 91 ? 11.192 -15.660 -19.224 1.00 65.62 91 GLU A O 1
ATOM 738 N N . PRO A 1 92 ? 9.695 -17.295 -18.809 1.00 67.38 92 PRO A N 1
ATOM 739 C CA . PRO A 1 92 ? 9.101 -16.625 -17.664 1.00 67.38 92 PRO A CA 1
ATOM 740 C C . PRO A 1 92 ? 9.947 -16.860 -16.403 1.00 67.38 92 PRO A C 1
ATOM 742 O O . PRO A 1 92 ? 10.061 -17.984 -15.918 1.00 67.38 92 PRO A O 1
ATOM 745 N N . ALA A 1 93 ? 10.487 -15.788 -15.828 1.00 67.44 93 ALA A N 1
ATOM 746 C CA . ALA A 1 93 ? 11.207 -15.789 -14.559 1.00 67.44 93 ALA A CA 1
ATOM 747 C C . ALA A 1 93 ? 10.389 -15.076 -13.458 1.00 67.44 93 ALA A C 1
ATOM 749 O O . ALA A 1 93 ? 9.806 -14.009 -13.698 1.00 67.44 93 ALA A O 1
ATOM 750 N N . PRO A 1 94 ? 10.322 -15.627 -12.231 1.00 64.38 94 PRO A N 1
ATOM 751 C CA . PRO A 1 94 ? 9.653 -14.967 -11.115 1.00 64.38 94 PRO A CA 1
ATOM 752 C C . PRO A 1 94 ? 10.462 -13.757 -10.628 1.00 64.38 94 PRO A C 1
ATOM 754 O O . PRO A 1 94 ? 11.689 -13.805 -10.535 1.00 64.38 94 PRO A O 1
ATOM 757 N N . ILE A 1 95 ? 9.773 -12.666 -10.285 1.00 68.00 95 ILE A N 1
ATOM 758 C CA . ILE A 1 95 ? 10.433 -11.444 -9.806 1.00 68.00 95 ILE A CA 1
ATOM 759 C C . ILE A 1 95 ? 10.954 -11.638 -8.383 1.00 68.00 95 ILE A C 1
ATOM 761 O O . ILE A 1 95 ? 10.209 -11.983 -7.465 1.00 68.00 95 ILE A O 1
ATOM 765 N N . THR A 1 96 ? 12.241 -11.349 -8.194 1.00 69.19 96 THR A N 1
ATOM 766 C CA . THR A 1 96 ? 12.885 -11.359 -6.876 1.00 69.19 96 THR A CA 1
ATOM 767 C C . THR A 1 96 ? 12.681 -10.013 -6.172 1.00 69.19 96 THR A C 1
ATOM 769 O O . THR A 1 96 ? 12.739 -8.955 -6.797 1.00 69.19 96 THR A O 1
ATOM 772 N N . ALA A 1 97 ? 12.492 -10.024 -4.847 1.00 64.81 97 ALA A N 1
ATOM 773 C CA . ALA A 1 97 ? 12.210 -8.820 -4.051 1.00 64.81 97 ALA A CA 1
ATOM 774 C C . ALA A 1 97 ? 13.261 -7.697 -4.195 1.00 64.81 97 ALA A C 1
ATOM 776 O O . ALA A 1 97 ? 12.921 -6.523 -4.067 1.00 64.81 97 ALA A O 1
ATOM 777 N N . GLY A 1 98 ? 14.523 -8.045 -4.475 1.00 66.12 98 GLY A N 1
ATOM 778 C CA . GLY A 1 98 ? 15.595 -7.074 -4.722 1.00 66.12 98 GLY A CA 1
ATOM 779 C C . GLY A 1 98 ? 15.451 -6.319 -6.047 1.00 66.12 98 GLY A C 1
ATOM 780 O O . GLY A 1 98 ? 15.773 -5.137 -6.111 1.00 66.12 98 GLY A O 1
ATOM 781 N N . GLU A 1 99 ? 14.906 -6.961 -7.082 1.00 68.19 99 GLU A N 1
ATOM 782 C CA . GLU A 1 99 ? 14.664 -6.322 -8.383 1.00 68.19 99 GLU A CA 1
ATOM 783 C C . GLU A 1 99 ? 13.445 -5.401 -8.331 1.00 68.19 99 GLU A C 1
ATOM 785 O O . GLU A 1 99 ? 13.457 -4.310 -8.894 1.00 68.19 99 GLU A O 1
ATOM 790 N N . ALA A 1 100 ? 12.410 -5.801 -7.585 1.00 69.12 100 ALA A N 1
ATOM 791 C CA . ALA A 1 100 ? 11.227 -4.974 -7.377 1.00 69.12 100 ALA A CA 1
ATOM 792 C C . ALA A 1 100 ? 11.570 -3.637 -6.691 1.00 69.12 100 ALA A C 1
ATOM 794 O O . ALA A 1 100 ? 10.961 -2.612 -6.987 1.00 69.12 100 ALA A O 1
ATOM 795 N N . LEU A 1 101 ? 12.593 -3.629 -5.828 1.00 71.44 101 LEU A N 1
ATOM 796 C CA . LEU A 1 101 ? 13.047 -2.449 -5.090 1.00 71.44 101 LEU A CA 1
ATOM 797 C C . LEU A 1 101 ? 13.697 -1.379 -5.983 1.00 71.44 101 LEU A C 1
ATOM 799 O O . LEU A 1 101 ? 13.746 -0.215 -5.598 1.00 71.44 101 LEU A O 1
ATOM 803 N N . GLN A 1 102 ? 14.159 -1.751 -7.183 1.00 74.06 102 GLN A N 1
ATOM 804 C CA . GLN A 1 102 ? 14.706 -0.804 -8.161 1.00 74.06 102 GLN A CA 1
ATOM 805 C C . GLN A 1 102 ? 13.617 0.034 -8.846 1.00 74.06 102 GLN A C 1
ATOM 807 O O . GLN A 1 102 ? 13.923 1.060 -9.457 1.00 74.06 102 GLN A O 1
ATOM 812 N N . LEU A 1 103 ? 12.341 -0.361 -8.748 1.00 77.44 103 LEU A N 1
ATOM 813 C CA . LEU A 1 103 ? 11.252 0.437 -9.297 1.00 77.44 103 LEU A CA 1
ATOM 814 C C . LEU A 1 103 ? 11.071 1.710 -8.466 1.00 77.44 103 LEU A C 1
ATOM 816 O O . LEU A 1 103 ? 10.860 1.672 -7.256 1.00 77.44 103 LEU A O 1
ATOM 820 N N . ARG A 1 104 ? 11.069 2.859 -9.146 1.00 77.94 104 ARG A N 1
ATOM 821 C CA . ARG A 1 104 ? 11.059 4.182 -8.507 1.00 77.94 104 ARG A CA 1
ATOM 822 C C . ARG A 1 104 ? 9.898 4.424 -7.534 1.00 77.94 104 ARG A C 1
ATOM 824 O O . ARG A 1 104 ? 10.079 5.140 -6.559 1.00 77.94 104 ARG A O 1
ATOM 831 N N . PHE A 1 105 ? 8.731 3.832 -7.788 1.00 79.94 105 PHE A N 1
ATOM 832 C CA . PHE A 1 105 ? 7.531 3.969 -6.947 1.00 79.94 105 PHE A CA 1
ATOM 833 C C . PHE A 1 105 ? 7.262 2.758 -6.057 1.00 79.94 105 PHE A C 1
ATOM 835 O O . PHE A 1 105 ? 6.219 2.683 -5.412 1.00 79.94 105 PHE A O 1
ATOM 842 N N . TYR A 1 106 ? 8.181 1.794 -6.018 1.00 81.88 106 TYR A N 1
ATOM 843 C CA . TYR A 1 106 ? 7.983 0.574 -5.254 1.00 81.88 106 TYR A CA 1
ATOM 844 C C . TYR A 1 106 ? 7.832 0.853 -3.762 1.00 81.88 106 TYR A C 1
ATOM 846 O O . TYR A 1 106 ? 6.930 0.316 -3.130 1.00 81.88 106 TYR A O 1
ATOM 854 N N . THR A 1 107 ? 8.666 1.734 -3.209 1.00 84.81 10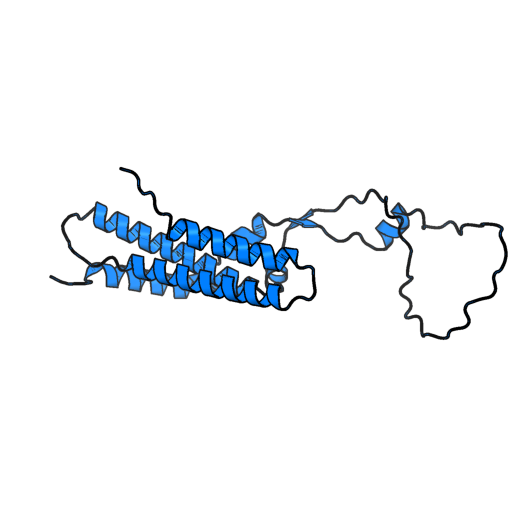7 THR A N 1
ATOM 855 C CA . THR A 1 107 ? 8.612 2.097 -1.788 1.00 84.81 107 THR A CA 1
ATOM 856 C C . THR A 1 107 ? 7.284 2.760 -1.426 1.00 84.81 107 THR A C 1
ATOM 858 O O . THR A 1 107 ? 6.670 2.379 -0.432 1.00 84.81 107 THR A O 1
ATOM 861 N N . ASP A 1 108 ? 6.805 3.696 -2.250 1.00 86.38 108 ASP A N 1
ATOM 862 C CA . ASP A 1 108 ? 5.522 4.376 -2.032 1.00 86.38 108 ASP A CA 1
ATOM 863 C C . ASP A 1 108 ? 4.336 3.408 -2.150 1.00 86.38 108 ASP A C 1
ATOM 865 O O . ASP A 1 108 ? 3.417 3.442 -1.331 1.00 86.38 108 ASP A O 1
ATOM 869 N N . TYR A 1 109 ? 4.378 2.501 -3.133 1.00 85.19 109 TYR A N 1
ATOM 870 C CA . TYR A 1 109 ? 3.392 1.433 -3.283 1.00 85.19 109 TYR A CA 1
ATOM 871 C C . TYR A 1 109 ? 3.384 0.496 -2.071 1.00 85.19 109 TYR A C 1
ATOM 873 O O . TYR A 1 109 ? 2.315 0.194 -1.542 1.00 85.19 109 TYR A O 1
ATOM 881 N N . GLN A 1 110 ? 4.569 0.066 -1.621 1.00 86.81 110 GLN A N 1
ATOM 882 C CA . GLN A 1 110 ? 4.729 -0.836 -0.485 1.00 86.81 110 GLN A CA 1
ATOM 883 C C . GLN A 1 110 ? 4.077 -0.238 0.765 1.00 86.81 110 GLN A C 1
ATOM 885 O O . GLN A 1 110 ? 3.273 -0.888 1.428 1.00 86.81 110 GLN A O 1
ATOM 890 N N . TRP A 1 111 ? 4.369 1.035 1.041 1.00 86.69 111 TRP A N 1
ATOM 891 C CA . TRP A 1 111 ? 3.780 1.763 2.159 1.00 86.69 111 TRP A CA 1
ATOM 892 C C . TRP A 1 111 ? 2.265 1.912 2.040 1.00 86.69 111 TRP A C 1
ATOM 894 O O . TRP A 1 111 ? 1.558 1.645 3.010 1.00 86.69 111 TRP A O 1
ATOM 904 N N . LEU A 1 112 ? 1.759 2.317 0.871 1.00 89.69 112 LEU A N 1
ATOM 905 C CA . LEU A 1 112 ? 0.327 2.517 0.656 1.00 89.69 112 LEU A CA 1
ATOM 906 C C . LEU A 1 112 ? -0.463 1.223 0.868 1.00 89.69 112 LEU A C 1
ATOM 908 O O . LEU A 1 112 ? -1.464 1.225 1.581 1.00 89.69 112 LEU A O 1
ATOM 912 N N . MET A 1 113 ? -0.016 0.126 0.261 1.00 88.69 113 MET A N 1
ATOM 913 C CA . MET A 1 113 ? -0.715 -1.157 0.311 1.00 88.69 113 MET A CA 1
ATOM 914 C C . MET A 1 113 ? -0.624 -1.803 1.691 1.00 88.69 113 MET A C 1
ATOM 916 O O . MET A 1 113 ? -1.642 -2.263 2.211 1.00 88.69 113 MET A O 1
ATOM 920 N N . ASP A 1 114 ? 0.553 -1.792 2.321 1.00 88.69 114 ASP A N 1
ATOM 921 C CA . ASP A 1 114 ? 0.697 -2.337 3.670 1.00 88.69 114 ASP A CA 1
ATOM 922 C C . ASP A 1 114 ? -0.157 -1.522 4.661 1.00 88.69 114 ASP A C 1
ATOM 924 O O . ASP A 1 114 ? -0.901 -2.107 5.448 1.00 88.69 114 ASP A O 1
ATOM 928 N N . PHE A 1 115 ? -0.162 -0.186 4.574 1.00 89.94 115 PHE A N 1
ATOM 929 C CA . PHE A 1 115 ? -1.017 0.660 5.414 1.00 89.94 115 PHE A CA 1
ATOM 930 C C . PHE A 1 115 ? -2.517 0.455 5.140 1.00 89.94 115 PHE A C 1
ATOM 932 O O . PHE A 1 115 ? -3.305 0.382 6.083 1.00 89.94 115 PHE A O 1
ATOM 939 N N . ALA A 1 116 ? -2.918 0.299 3.874 1.00 92.31 116 ALA A N 1
ATOM 940 C CA . ALA A 1 116 ? -4.308 0.047 3.496 1.00 92.31 116 ALA A CA 1
ATOM 941 C C . ALA A 1 116 ? -4.850 -1.251 4.104 1.00 92.31 116 ALA A C 1
ATOM 943 O O . ALA A 1 116 ? -5.955 -1.252 4.645 1.00 92.31 116 ALA A O 1
ATOM 944 N N . VAL A 1 117 ? -4.073 -2.339 4.090 1.00 90.38 117 VAL A N 1
ATOM 945 C CA . VAL A 1 117 ? -4.502 -3.599 4.717 1.00 90.38 117 VAL A CA 1
ATOM 946 C C . VAL A 1 117 ? -4.674 -3.436 6.227 1.00 90.38 117 VAL A C 1
ATOM 948 O O . VAL A 1 117 ? -5.657 -3.923 6.786 1.00 90.38 117 VAL A O 1
ATOM 951 N N . HIS A 1 118 ? -3.772 -2.710 6.892 1.00 88.75 118 HIS A N 1
ATOM 952 C CA . HIS A 1 118 ? -3.912 -2.436 8.323 1.00 88.75 118 HIS A CA 1
ATOM 953 C C . HIS A 1 118 ? -5.145 -1.575 8.617 1.00 88.75 118 HIS A C 1
ATOM 955 O O . HIS A 1 118 ? -5.872 -1.872 9.559 1.00 88.75 118 HIS A O 1
ATOM 961 N N . ALA A 1 119 ? -5.429 -0.557 7.802 1.00 91.88 119 ALA A N 1
ATOM 962 C CA . ALA A 1 119 ? -6.631 0.260 7.945 1.00 91.88 119 ALA A CA 1
ATOM 963 C C . ALA A 1 119 ? -7.917 -0.561 7.751 1.00 91.88 119 ALA A C 1
ATOM 965 O O . ALA A 1 119 ? -8.851 -0.417 8.539 1.00 91.88 119 ALA A O 1
ATOM 966 N N . VAL A 1 120 ? -7.951 -1.469 6.768 1.00 92.12 120 VAL A N 1
ATOM 967 C CA . VAL A 1 120 ? -9.072 -2.404 6.568 1.00 92.12 120 VAL A CA 1
ATOM 968 C C . VAL A 1 120 ? -9.229 -3.329 7.773 1.00 92.12 120 VAL A C 1
ATOM 970 O O . VAL A 1 120 ? -10.347 -3.529 8.238 1.00 92.12 120 VAL A O 1
ATOM 973 N N . ALA A 1 121 ? -8.132 -3.852 8.323 1.00 90.88 121 ALA A N 1
ATOM 974 C CA . ALA A 1 121 ? -8.175 -4.675 9.526 1.00 90.88 121 ALA A CA 1
ATOM 975 C C . ALA A 1 121 ? -8.701 -3.891 10.742 1.00 90.88 121 ALA A C 1
ATOM 977 O O . ALA A 1 121 ? -9.566 -4.388 11.457 1.00 90.88 121 ALA A O 1
ATOM 978 N N . VAL A 1 122 ? -8.242 -2.649 10.953 1.00 90.69 122 VAL A N 1
ATOM 979 C CA . VAL A 1 122 ? -8.753 -1.754 12.009 1.00 90.69 122 VAL A CA 1
ATOM 980 C C . VAL A 1 122 ? -10.248 -1.504 11.822 1.00 90.69 122 VAL A C 1
ATOM 982 O O . VAL A 1 122 ? -11.006 -1.5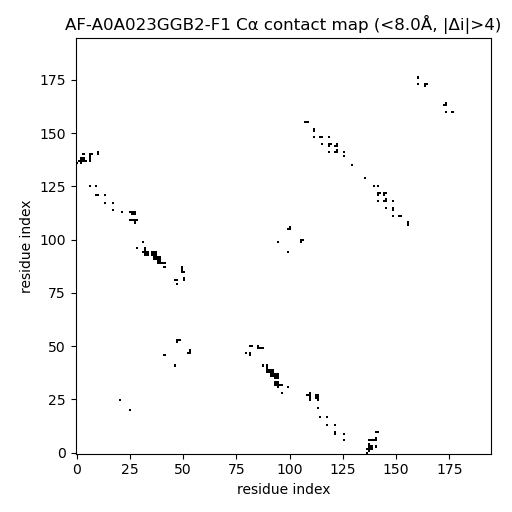83 12.787 1.00 90.69 122 VAL A O 1
ATOM 985 N N . TYR A 1 123 ? -10.683 -1.221 10.594 1.00 91.19 123 TYR A N 1
ATOM 986 C CA . TYR A 1 123 ? -12.088 -0.997 10.274 1.00 91.19 123 TYR A CA 1
ATOM 987 C C . TYR A 1 123 ? -12.938 -2.239 10.543 1.00 91.19 123 TYR A C 1
ATOM 989 O O . TYR A 1 123 ? -13.905 -2.145 11.290 1.00 91.19 123 TYR A O 1
ATOM 997 N N . ALA A 1 124 ? -12.527 -3.406 10.047 1.00 91.69 124 ALA A N 1
ATOM 998 C CA . ALA A 1 124 ? -13.223 -4.668 10.276 1.00 91.69 124 ALA A CA 1
ATOM 999 C C . ALA A 1 124 ? -13.307 -5.034 11.767 1.00 91.69 124 ALA A C 1
ATOM 1001 O O . ALA A 1 124 ? -14.357 -5.467 12.231 1.00 91.69 124 ALA A O 1
ATOM 1002 N N . LEU A 1 125 ? -12.233 -4.826 12.537 1.00 89.19 125 LEU A N 1
ATOM 1003 C CA . LEU A 1 125 ? -12.244 -5.049 13.986 1.00 89.19 125 LEU A CA 1
ATOM 1004 C C . LEU A 1 125 ? -13.163 -4.064 14.712 1.00 89.19 125 LEU A C 1
ATOM 1006 O O . LEU A 1 125 ? -13.859 -4.455 15.646 1.00 89.19 125 LEU A O 1
ATOM 1010 N N . THR A 1 126 ? -13.176 -2.800 14.283 1.00 88.56 126 THR A N 1
ATOM 1011 C CA . THR A 1 126 ? -14.064 -1.777 14.853 1.00 88.56 126 THR A CA 1
ATOM 1012 C C . THR A 1 126 ? -15.523 -2.122 14.572 1.00 88.56 126 THR A C 1
ATOM 1014 O O . THR A 1 126 ? -16.331 -2.072 15.491 1.00 88.56 126 THR A O 1
ATOM 1017 N N . GLU A 1 127 ? -15.836 -2.547 13.347 1.00 89.12 127 GLU A N 1
ATOM 1018 C CA . GLU A 1 127 ? -17.178 -2.966 12.933 1.00 89.12 127 GLU A CA 1
ATOM 1019 C C . GLU A 1 127 ? -17.633 -4.239 13.662 1.00 89.12 127 GLU A C 1
ATOM 1021 O O . GLU A 1 127 ? -18.762 -4.336 14.134 1.00 89.12 127 GLU A O 1
ATOM 1026 N N . ALA A 1 128 ? -16.738 -5.217 13.826 1.00 89.25 128 ALA A N 1
ATOM 1027 C CA . ALA A 1 128 ? -17.027 -6.405 14.620 1.00 89.25 128 ALA A CA 1
ATOM 1028 C C . ALA A 1 128 ? -17.307 -6.035 16.087 1.00 89.25 128 ALA A C 1
ATOM 1030 O O . ALA A 1 128 ? -18.262 -6.531 16.681 1.00 89.25 128 ALA A O 1
ATOM 1031 N N . TYR A 1 129 ? -16.510 -5.136 16.672 1.00 85.62 129 TYR A N 1
ATOM 1032 C CA . TYR A 1 129 ? -16.698 -4.678 18.048 1.00 85.62 129 TYR A CA 1
ATOM 1033 C C . TYR A 1 129 ? -18.034 -3.948 18.247 1.00 85.62 129 TYR A C 1
ATOM 1035 O O . TYR A 1 129 ? -18.749 -4.252 19.204 1.00 85.62 129 TYR A O 1
ATOM 1043 N N . THR A 1 130 ? -18.403 -3.033 17.346 1.00 83.94 130 THR A N 1
ATOM 1044 C CA . THR A 1 130 ? -19.699 -2.337 17.409 1.00 83.94 130 THR A CA 1
ATOM 1045 C C . THR A 1 130 ? -20.872 -3.287 17.181 1.00 8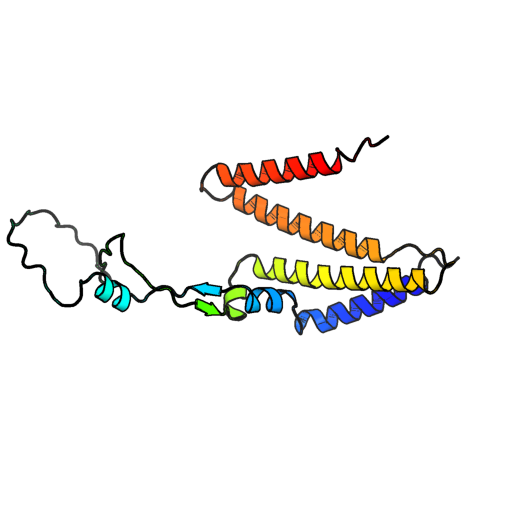3.94 130 THR A C 1
ATOM 1047 O O . THR A 1 130 ? -21.918 -3.111 17.806 1.00 83.94 130 THR A O 1
ATOM 1050 N N . HIS A 1 131 ? -20.696 -4.326 16.359 1.00 85.44 131 HIS A N 1
ATOM 1051 C CA . HIS A 1 131 ? -21.707 -5.360 16.151 1.00 85.44 131 HIS A CA 1
ATOM 1052 C C . HIS A 1 131 ? -21.946 -6.224 17.401 1.00 85.44 131 HIS A C 1
ATOM 1054 O O . HIS A 1 131 ? -23.095 -6.493 17.746 1.00 85.44 131 HIS A O 1
ATOM 1060 N N . PHE A 1 132 ? -20.885 -6.640 18.105 1.00 86.69 132 PHE A N 1
ATOM 1061 C CA . PHE A 1 132 ? -21.010 -7.459 19.320 1.00 86.69 132 PHE A CA 1
ATOM 1062 C C . PHE A 1 132 ? -21.484 -6.670 20.550 1.00 86.69 132 PHE A C 1
ATOM 1064 O O . PHE A 1 132 ? -22.140 -7.245 21.418 1.00 86.69 132 PHE A O 1
ATOM 1071 N N . PHE A 1 133 ? -21.171 -5.373 20.640 1.00 81.31 133 PHE A N 1
ATOM 1072 C CA . PHE A 1 133 ? -21.545 -4.514 21.770 1.00 81.31 133 PHE A CA 1
ATOM 1073 C C . PHE A 1 133 ? -22.390 -3.307 21.321 1.00 81.31 133 PHE A C 1
ATOM 1075 O O . PHE A 1 133 ? -21.920 -2.165 21.384 1.00 81.31 133 PHE A O 1
ATOM 1082 N N . PRO A 1 134 ? -23.648 -3.527 20.895 1.00 75.81 134 PRO A N 1
ATOM 1083 C CA . PRO A 1 134 ? -24.539 -2.440 20.508 1.00 75.81 134 PRO A CA 1
ATOM 1084 C C . PRO A 1 134 ? -24.872 -1.557 21.723 1.00 75.81 134 PRO A C 1
ATOM 1086 O O . PRO A 1 134 ? -25.244 -2.059 22.783 1.00 75.81 134 PRO A O 1
ATOM 1089 N N . GLY A 1 135 ? -24.746 -0.232 21.580 1.00 68.12 135 GLY A N 1
ATOM 1090 C CA . GLY A 1 135 ? -25.171 0.743 22.601 1.00 68.12 135 GLY A CA 1
ATOM 1091 C C . GLY A 1 135 ? -24.072 1.612 23.224 1.00 68.12 135 GLY A C 1
ATOM 1092 O O . GLY A 1 135 ? -24.373 2.419 24.102 1.00 68.12 135 GLY A O 1
ATOM 1093 N N . ARG A 1 136 ? -22.811 1.500 22.782 1.00 68.25 136 ARG A N 1
ATOM 1094 C CA . ARG A 1 136 ? -21.764 2.488 23.099 1.00 68.25 136 ARG A CA 1
ATOM 1095 C C . ARG A 1 136 ? -21.593 3.463 21.934 1.00 68.25 136 ARG A C 1
ATOM 1097 O O . ARG A 1 136 ? -21.047 3.093 20.901 1.00 68.25 136 ARG A O 1
ATOM 1104 N N . GLU A 1 137 ? -22.058 4.699 22.106 1.00 67.44 137 GLU A N 1
ATOM 1105 C CA . GLU A 1 137 ? -21.788 5.803 21.174 1.00 67.44 137 GLU A CA 1
ATOM 1106 C C . GLU A 1 137 ? -20.330 6.275 21.332 1.00 67.44 137 GLU A C 1
ATOM 1108 O O . GLU A 1 137 ? -20.030 7.192 22.097 1.00 67.44 137 GLU A O 1
ATOM 1113 N N . GLU A 1 138 ? -19.407 5.607 20.638 1.00 78.75 138 GLU A N 1
ATOM 1114 C CA . GLU A 1 138 ? -18.006 6.027 20.486 1.00 78.75 138 GLU A CA 1
ATOM 1115 C C . GLU A 1 138 ? -17.749 6.482 19.035 1.00 78.75 138 GLU A C 1
ATOM 1117 O O . GLU A 1 138 ? -18.354 5.974 18.087 1.00 78.75 138 GLU A O 1
ATOM 1122 N N . VAL A 1 139 ? -16.863 7.462 18.838 1.00 79.00 139 VAL A N 1
ATOM 1123 C CA . VAL A 1 139 ? -16.574 8.023 17.506 1.00 79.00 139 VAL A CA 1
ATOM 1124 C C . VAL A 1 139 ? -15.669 7.093 16.702 1.00 79.00 139 VAL A C 1
ATOM 1126 O O . VAL A 1 139 ? -14.482 7.013 16.993 1.00 79.00 139 VAL A O 1
ATOM 1129 N N . ASN A 1 140 ? -16.183 6.498 15.618 1.00 84.38 140 ASN A N 1
ATOM 1130 C CA . ASN A 1 140 ? -15.468 5.570 14.722 1.00 84.38 140 ASN A CA 1
ATOM 1131 C C . ASN A 1 140 ? -14.077 6.045 14.255 1.00 84.38 140 ASN A C 1
ATOM 1133 O O . ASN A 1 140 ? -13.900 6.571 13.155 1.00 84.38 140 ASN A O 1
ATOM 1137 N N . LEU A 1 141 ? -13.056 5.776 15.070 1.00 85.06 141 LEU A N 1
ATOM 1138 C CA . LEU A 1 141 ? -11.669 6.169 14.820 1.00 85.06 141 LEU A CA 1
ATOM 1139 C C . LEU A 1 141 ? -11.058 5.413 13.628 1.00 85.06 141 LEU A C 1
ATOM 1141 O O . LEU A 1 141 ? -10.115 5.895 13.003 1.00 85.06 141 LEU A O 1
ATOM 1145 N N . SER A 1 142 ? -11.634 4.270 13.248 1.00 87.25 142 SER A N 1
ATOM 1146 C CA . SER A 1 142 ? -11.299 3.543 12.018 1.00 87.25 142 SER A CA 1
ATOM 1147 C C . SER A 1 142 ? -11.506 4.375 10.747 1.00 87.25 142 SER A C 1
ATOM 1149 O O . SER A 1 142 ? -10.782 4.187 9.768 1.00 87.25 142 SER A O 1
ATOM 1151 N N . LEU A 1 143 ? -12.425 5.347 10.762 1.00 89.50 143 LEU A N 1
ATOM 1152 C CA . LEU A 1 143 ? -12.622 6.269 9.642 1.00 89.50 143 LEU A CA 1
ATOM 1153 C C . LEU A 1 143 ? -11.408 7.175 9.441 1.00 89.50 143 LEU A C 1
ATOM 1155 O O . LEU A 1 143 ? -11.055 7.469 8.304 1.00 89.50 143 LEU A O 1
ATOM 1159 N N . VAL A 1 144 ? -10.713 7.559 10.517 1.00 90.69 144 VAL A N 1
ATOM 1160 C CA . VAL A 1 144 ? -9.470 8.341 10.420 1.00 90.69 144 VAL A CA 1
ATOM 1161 C C . VAL A 1 144 ? -8.391 7.539 9.698 1.00 90.69 144 VAL A C 1
ATOM 1163 O O . VAL A 1 144 ? -7.716 8.071 8.822 1.00 90.69 144 VAL A O 1
ATOM 1166 N N . TRP A 1 145 ? -8.272 6.241 9.987 1.00 91.56 145 TRP A N 1
ATOM 1167 C CA . TRP A 1 145 ? -7.348 5.358 9.270 1.00 91.56 145 TRP A CA 1
ATOM 1168 C C . TRP A 1 145 ? -7.697 5.268 7.783 1.00 91.56 145 TRP A C 1
ATOM 1170 O O . TRP A 1 145 ? -6.810 5.377 6.939 1.00 91.56 145 TRP A O 1
ATOM 1180 N N . CYS A 1 146 ? -8.985 5.157 7.452 1.00 91.94 146 CYS A N 1
ATOM 1181 C CA . CYS A 1 146 ? -9.446 5.162 6.064 1.00 91.94 146 CYS A CA 1
ATOM 1182 C C . CYS A 1 146 ? -9.132 6.493 5.358 1.00 91.94 146 CYS A C 1
ATOM 1184 O O . CYS A 1 146 ? -8.642 6.493 4.230 1.00 91.94 146 CYS A 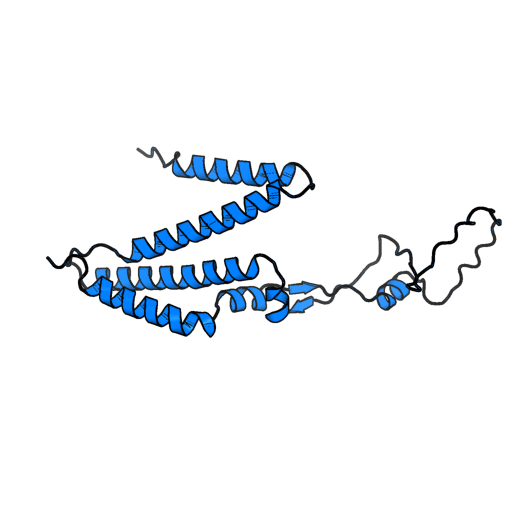O 1
ATOM 1186 N N . LEU A 1 147 ? -9.341 7.631 6.027 1.00 92.44 147 LEU A N 1
ATOM 1187 C CA . LEU A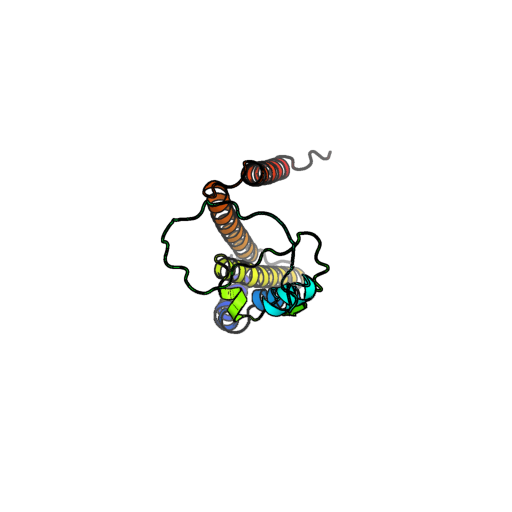 1 147 ? -8.997 8.954 5.497 1.00 92.44 147 LEU A CA 1
ATOM 1188 C C . LEU A 1 147 ? -7.490 9.102 5.250 1.00 92.44 147 LEU A C 1
ATOM 1190 O O . LEU A 1 147 ? -7.091 9.662 4.230 1.00 92.44 147 LEU A O 1
ATOM 1194 N N . LEU A 1 148 ? -6.646 8.560 6.132 1.00 91.56 148 LEU A N 1
ATOM 1195 C CA . LEU A 1 148 ? -5.195 8.543 5.930 1.00 91.56 148 LEU A CA 1
ATOM 1196 C C . LEU A 1 148 ? -4.799 7.705 4.705 1.00 91.56 148 LEU A C 1
ATOM 1198 O O . LEU A 1 148 ? -3.948 8.140 3.929 1.00 91.56 148 LEU A O 1
ATOM 1202 N N . VAL A 1 149 ? -5.442 6.549 4.481 1.00 93.31 149 VAL A N 1
ATOM 1203 C CA . VAL A 1 149 ? -5.220 5.735 3.269 1.00 93.31 149 VAL A CA 1
ATOM 1204 C C . VAL A 1 149 ? -5.584 6.533 2.021 1.00 93.31 149 VAL A C 1
ATOM 1206 O O . VAL A 1 149 ? -4.802 6.570 1.072 1.00 93.31 149 VAL A O 1
ATOM 1209 N N . LEU A 1 150 ? -6.734 7.213 2.028 1.00 91.56 150 LEU A N 1
ATOM 1210 C CA . LEU A 1 150 ? -7.162 8.071 0.920 1.00 91.56 150 LEU A CA 1
ATOM 1211 C C . LEU A 1 150 ? -6.170 9.218 0.674 1.00 91.56 150 LEU A C 1
ATOM 1213 O O . LEU A 1 150 ? -5.845 9.518 -0.477 1.00 91.56 150 LEU A O 1
ATOM 1217 N N . GLY A 1 151 ? -5.635 9.821 1.737 1.00 90.38 151 GLY A N 1
ATOM 1218 C CA . GLY A 1 151 ? -4.594 10.845 1.651 1.00 90.38 151 GLY A CA 1
ATOM 1219 C C . GLY A 1 151 ? -3.309 10.325 1.002 1.00 90.38 151 GLY A C 1
ATOM 1220 O O . GLY A 1 151 ? -2.790 10.945 0.070 1.00 90.38 151 GLY A O 1
ATOM 1221 N N . PHE A 1 152 ? -2.818 9.158 1.428 1.00 88.75 152 PHE A N 1
ATOM 1222 C CA . PHE A 1 152 ? -1.644 8.533 0.814 1.00 88.75 152 PHE A CA 1
ATOM 1223 C C . PHE A 1 152 ? -1.890 8.123 -0.638 1.00 88.75 152 PHE A C 1
ATOM 1225 O O . PHE A 1 152 ? -1.038 8.384 -1.487 1.00 88.75 152 PHE A O 1
ATOM 1232 N N . ALA A 1 153 ? -3.058 7.561 -0.953 1.00 89.75 153 ALA A N 1
ATOM 1233 C CA . ALA A 1 153 ? -3.431 7.220 -2.322 1.00 89.75 153 ALA A CA 1
ATOM 1234 C C . ALA A 1 153 ? -3.434 8.465 -3.221 1.00 89.75 153 ALA A C 1
ATOM 1236 O O . ALA A 1 153 ? -2.854 8.449 -4.306 1.00 89.75 153 ALA A O 1
ATOM 1237 N N . THR A 1 154 ? -4.003 9.572 -2.737 1.00 87.69 154 THR A N 1
ATOM 1238 C CA . THR A 1 154 ? -4.032 10.852 -3.460 1.00 87.69 154 THR A CA 1
ATOM 1239 C C . THR A 1 154 ? -2.626 11.413 -3.671 1.00 87.69 154 THR A C 1
ATOM 1241 O O . THR A 1 154 ? -2.301 11.854 -4.772 1.00 87.69 154 THR A O 1
ATOM 1244 N N . LYS A 1 155 ? -1.754 11.352 -2.653 1.00 88.81 155 LYS A N 1
ATOM 1245 C CA . LYS A 1 155 ? -0.341 11.752 -2.770 1.00 88.81 155 LYS A CA 1
ATOM 1246 C C . LYS A 1 155 ? 0.366 10.952 -3.869 1.00 88.81 155 LYS A C 1
ATOM 1248 O O . LYS A 1 155 ? 1.006 11.553 -4.730 1.00 88.81 155 LYS A O 1
ATOM 1253 N N . VAL A 1 156 ? 0.251 9.621 -3.851 1.00 87.25 156 VAL A N 1
ATOM 1254 C CA . VAL A 1 156 ? 0.880 8.745 -4.857 1.00 87.25 156 VAL A CA 1
ATOM 1255 C C . VAL A 1 156 ? 0.328 9.042 -6.247 1.00 87.25 156 VAL A C 1
ATOM 1257 O O . VAL A 1 156 ? 1.100 9.193 -7.193 1.00 87.25 156 VAL A O 1
ATOM 1260 N N . LEU A 1 157 ? -0.989 9.211 -6.368 1.00 85.81 157 LEU A N 1
ATOM 1261 C CA . LEU A 1 157 ? -1.639 9.557 -7.628 1.00 85.81 157 LEU A CA 1
ATOM 1262 C C . LEU A 1 157 ? -1.124 10.891 -8.182 1.00 85.81 157 LEU A C 1
ATOM 1264 O O . LEU A 1 157 ? -0.808 10.980 -9.367 1.00 85.81 157 LEU A O 1
ATOM 1268 N N . PHE A 1 158 ? -0.977 11.912 -7.336 1.00 84.38 158 PHE A N 1
ATOM 1269 C CA . PHE A 1 158 ? -0.426 13.202 -7.744 1.00 84.38 158 PHE A CA 1
ATOM 1270 C C . PHE A 1 158 ? 1.046 13.089 -8.160 1.00 84.38 158 PHE A C 1
ATOM 1272 O O . PHE A 1 158 ? 1.438 13.646 -9.183 1.00 84.38 158 PHE A O 1
ATOM 1279 N N . SER A 1 159 ? 1.857 12.321 -7.425 1.00 85.12 159 SER A N 1
ATOM 1280 C CA . SER A 1 159 ? 3.255 12.049 -7.785 1.00 85.12 159 SER A CA 1
ATOM 1281 C C . SER A 1 159 ? 3.391 11.330 -9.131 1.00 85.12 159 SER A C 1
ATOM 1283 O O . SER A 1 159 ? 4.251 11.703 -9.931 1.00 85.12 159 SER A O 1
ATOM 1285 N N . LEU A 1 160 ? 2.535 10.343 -9.410 1.00 82.62 160 LEU A N 1
ATOM 1286 C CA . LEU A 1 160 ? 2.478 9.666 -10.708 1.00 82.62 160 LEU A CA 1
ATOM 1287 C C . LEU A 1 160 ? 2.046 10.636 -11.807 1.00 82.62 160 LEU A C 1
ATOM 1289 O O . LEU A 1 160 ? 2.714 10.751 -12.830 1.00 82.62 160 LEU A O 1
ATOM 1293 N N . THR A 1 161 ? 0.979 11.394 -11.566 1.00 83.06 161 THR A N 1
ATOM 1294 C CA . THR A 1 161 ? 0.457 12.390 -12.506 1.00 83.06 161 THR A CA 1
ATOM 1295 C C . THR A 1 161 ? 1.534 13.415 -12.872 1.00 83.06 161 THR A C 1
ATOM 1297 O O . THR A 1 161 ? 1.784 13.657 -14.049 1.00 83.06 161 THR A O 1
ATOM 1300 N N . ALA A 1 162 ? 2.255 13.952 -11.884 1.00 81.88 162 ALA A N 1
ATOM 1301 C CA . ALA A 1 162 ? 3.353 14.889 -12.104 1.00 81.88 162 ALA A CA 1
ATOM 1302 C C . ALA A 1 162 ? 4.505 14.285 -12.926 1.00 81.88 162 ALA A C 1
ATOM 1304 O O . ALA A 1 162 ? 5.141 14.998 -13.702 1.00 81.88 162 ALA A O 1
ATOM 1305 N N . LEU A 1 163 ? 4.773 12.981 -12.787 1.00 80.56 163 LEU A N 1
ATOM 1306 C CA . LEU A 1 163 ? 5.736 12.293 -13.643 1.00 80.56 163 LEU A CA 1
ATOM 1307 C C . LEU A 1 163 ? 5.242 12.201 -15.088 1.00 80.56 163 LEU A C 1
ATOM 1309 O O . LEU A 1 163 ? 5.995 12.543 -15.997 1.00 80.56 163 LEU A O 1
ATOM 1313 N N . TYR A 1 164 ? 3.993 11.790 -15.295 1.00 75.19 164 TYR A N 1
ATOM 1314 C CA . TYR A 1 164 ? 3.400 11.696 -16.632 1.00 75.19 164 TYR A CA 1
ATOM 1315 C C . TYR A 1 164 ? 3.368 13.052 -17.350 1.00 75.19 164 TYR A C 1
ATOM 1317 O O . TYR A 1 164 ? 3.596 13.129 -18.554 1.00 75.19 164 TYR A O 1
ATOM 1325 N N . PHE A 1 165 ? 3.161 14.150 -16.619 1.00 76.06 165 PHE A N 1
ATOM 1326 C CA . PHE A 1 165 ? 3.237 15.495 -17.198 1.00 76.06 165 PHE A CA 1
ATOM 1327 C C . PHE A 1 165 ? 4.666 15.953 -17.528 1.00 76.06 165 PHE A C 1
ATOM 1329 O O . PHE A 1 165 ? 4.828 16.809 -18.396 1.00 76.06 165 PHE A O 1
ATOM 1336 N N . ARG A 1 166 ? 5.694 15.399 -16.870 1.00 76.56 166 ARG A N 1
ATOM 1337 C CA . ARG A 1 166 ? 7.109 15.713 -17.139 1.00 76.56 166 ARG A CA 1
ATOM 1338 C C . ARG A 1 166 ? 7.730 14.876 -18.260 1.00 76.56 166 ARG A C 1
ATOM 1340 O O . ARG A 1 166 ? 8.738 15.306 -18.805 1.00 76.56 166 ARG A O 1
ATOM 1347 N N . GLY A 1 167 ? 7.179 13.704 -18.582 1.00 70.94 167 GLY A N 1
ATOM 1348 C CA . GLY A 1 167 ? 7.665 12.870 -19.688 1.00 70.94 167 GLY A CA 1
ATOM 1349 C C . GLY A 1 167 ? 7.399 13.517 -21.050 1.00 70.94 167 GLY A C 1
ATOM 1350 O O . GLY A 1 167 ? 6.330 14.088 -21.251 1.00 70.94 167 GLY A O 1
ATOM 1351 N N . GLU A 1 168 ? 8.357 13.445 -21.977 1.00 63.34 168 GLU A N 1
ATOM 1352 C CA . GLU A 1 168 ? 8.262 14.014 -23.339 1.00 63.34 168 GLU A CA 1
ATOM 1353 C C . GLU A 1 168 ? 7.404 13.171 -24.318 1.00 63.34 168 GLU A C 1
ATOM 1355 O O . GLU A 1 168 ? 7.139 13.609 -25.434 1.00 63.34 168 GLU A O 1
ATOM 1360 N N . GLU A 1 169 ? 6.930 11.996 -23.892 1.00 63.22 169 GLU A N 1
ATOM 1361 C CA . GLU A 1 169 ? 6.153 11.005 -24.666 1.00 63.22 169 GLU A CA 1
ATOM 1362 C C . GLU A 1 169 ? 4.635 11.369 -24.780 1.00 63.22 169 GLU A C 1
ATOM 1364 O O . GLU A 1 169 ? 4.162 12.300 -24.116 1.00 63.22 169 GLU A O 1
ATOM 1369 N N . PRO A 1 170 ? 3.857 10.744 -25.698 1.00 59.03 170 PRO A N 1
ATOM 1370 C CA . PRO A 1 170 ? 2.780 11.395 -26.450 1.00 59.03 170 PRO A CA 1
ATOM 1371 C C . PRO A 1 170 ? 1.560 11.815 -25.616 1.00 59.03 170 PRO A C 1
ATOM 1373 O O . PRO A 1 170 ? 1.161 11.168 -24.650 1.00 59.03 170 PRO A O 1
ATOM 1376 N N . ALA A 1 171 ? 0.891 12.880 -26.080 1.00 62.16 171 ALA A N 1
ATOM 1377 C CA . ALA A 1 171 ? -0.258 13.569 -25.470 1.00 62.16 171 ALA A CA 1
ATOM 1378 C C . ALA A 1 171 ? -1.403 12.678 -24.922 1.00 62.16 171 ALA A C 1
ATOM 1380 O O . ALA A 1 171 ? -2.190 13.138 -24.090 1.00 62.16 171 ALA A O 1
ATOM 1381 N N . GLY A 1 172 ? -1.489 11.413 -25.348 1.00 67.31 172 GLY A N 1
ATOM 1382 C CA . GLY A 1 172 ? -2.469 10.430 -24.886 1.00 67.31 172 GLY A CA 1
ATOM 1383 C C . GLY A 1 172 ? -2.376 10.105 -23.390 1.00 67.31 172 GLY A C 1
ATOM 1384 O O . GLY A 1 172 ? -3.40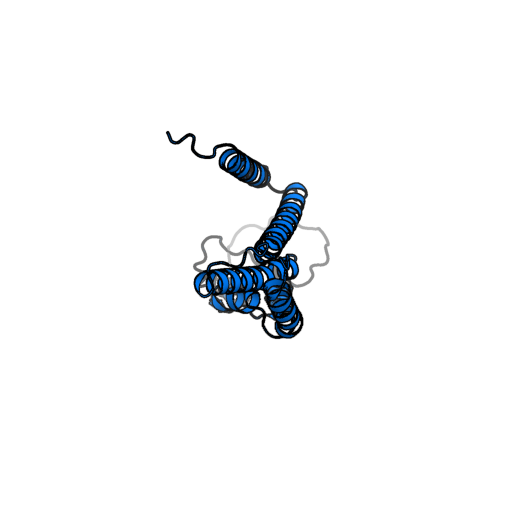6 10.064 -22.718 1.00 67.31 172 GLY A O 1
ATOM 1385 N N . GLU A 1 173 ? -1.176 9.962 -22.825 1.00 70.69 173 GLU A N 1
ATOM 1386 C CA . GLU A 1 173 ? -1.008 9.572 -21.411 1.00 70.69 173 GLU A CA 1
ATOM 1387 C C . GLU A 1 173 ? -1.492 10.668 -20.451 1.00 70.69 173 GLU A C 1
ATOM 1389 O O . GLU A 1 173 ? -2.191 10.413 -19.469 1.00 70.69 173 GLU A O 1
ATOM 1394 N N . ARG A 1 174 ? -1.208 11.927 -20.800 1.00 72.62 174 ARG A N 1
ATOM 1395 C CA . ARG A 1 174 ? -1.677 13.111 -20.066 1.00 72.62 174 ARG A CA 1
ATOM 1396 C C . ARG A 1 174 ? -3.198 13.245 -20.140 1.00 72.62 174 ARG A C 1
ATOM 1398 O O . ARG A 1 174 ? -3.840 13.586 -19.147 1.00 72.62 174 ARG A O 1
ATOM 1405 N N . SER A 1 175 ? -3.779 12.939 -21.302 1.00 69.38 175 SER A N 1
ATOM 1406 C CA . SER A 1 175 ? -5.232 12.955 -21.488 1.00 69.38 175 SER A CA 1
ATOM 1407 C C . SER A 1 175 ? -5.939 11.862 -20.676 1.00 69.38 175 SER A C 1
ATOM 1409 O O . SER A 1 175 ? -6.997 12.128 -20.113 1.00 69.38 175 SER A O 1
ATOM 1411 N N . LEU A 1 176 ? -5.330 10.682 -20.501 1.00 75.06 176 LEU A N 1
ATOM 1412 C CA . LEU A 1 176 ? -5.880 9.604 -19.673 1.00 75.06 176 LEU A CA 1
ATOM 1413 C C . LEU A 1 176 ? -5.947 9.995 -18.188 1.00 75.06 176 LEU A C 1
ATOM 1415 O O . LEU A 1 176 ? -6.956 9.740 -17.528 1.00 75.06 176 LEU A O 1
ATOM 1419 N N . CYS A 1 177 ? -4.914 10.663 -17.666 1.00 72.38 177 CYS A N 1
ATOM 1420 C CA . CYS A 1 177 ? -4.913 11.196 -16.299 1.00 72.38 177 CYS A CA 1
ATOM 1421 C C . CYS A 1 177 ? -6.009 12.256 -16.092 1.00 72.38 177 CYS A C 1
ATOM 1423 O O . CYS A 1 177 ? -6.705 12.241 -15.078 1.00 72.38 177 CYS A O 1
ATOM 1425 N N . LEU A 1 178 ? -6.211 13.150 -17.065 1.00 75.50 178 LEU A N 1
ATOM 1426 C CA . LEU A 1 178 ? -7.266 14.167 -16.995 1.00 75.50 178 LEU A CA 1
ATOM 1427 C C . LEU A 1 178 ? -8.668 13.555 -17.090 1.00 75.50 178 LEU A C 1
ATOM 1429 O O . LEU A 1 178 ? -9.545 13.926 -16.315 1.00 75.50 178 LEU A O 1
ATOM 1433 N N . VAL A 1 179 ? -8.877 12.595 -17.996 1.00 78.62 179 VAL A N 1
ATOM 1434 C CA . VAL A 1 179 ? -10.169 11.914 -18.173 1.00 78.62 179 VAL A CA 1
ATOM 1435 C C . VAL A 1 179 ? -10.517 11.074 -16.948 1.00 78.62 179 VAL A C 1
ATOM 1437 O O . VAL A 1 179 ? -11.649 11.138 -16.478 1.00 78.62 179 VAL A O 1
ATOM 1440 N N . SER A 1 180 ? -9.562 10.327 -16.391 1.00 77.56 180 SER A N 1
ATOM 1441 C CA . SER A 1 180 ? -9.789 9.543 -15.170 1.00 77.56 180 SER A CA 1
ATOM 1442 C C . SER A 1 180 ? -10.079 10.432 -13.956 1.00 77.56 180 SER A C 1
ATOM 1444 O O . SER A 1 180 ? -11.035 10.161 -13.231 1.00 77.56 180 SER A O 1
ATOM 1446 N N . GLY A 1 181 ? -9.339 11.532 -13.773 1.00 77.56 181 GLY A N 1
ATOM 1447 C CA . GLY A 1 181 ? -9.612 12.517 -12.721 1.00 77.56 181 GLY A CA 1
ATOM 1448 C C . GLY A 1 181 ? -10.978 13.196 -12.875 1.00 77.56 181 GLY A C 1
ATOM 1449 O O . GLY A 1 181 ? -11.734 13.296 -11.909 1.00 77.56 181 GLY A O 1
ATOM 1450 N N . PHE A 1 182 ? -11.334 13.598 -14.098 1.00 76.75 182 PHE A N 1
ATOM 1451 C CA . PHE A 1 182 ? -12.642 14.177 -14.409 1.00 76.75 182 PHE A CA 1
ATOM 1452 C C . PHE A 1 182 ? -13.783 13.175 -14.197 1.00 76.75 182 PHE A C 1
ATOM 1454 O O . PHE A 1 182 ? -14.826 13.535 -13.655 1.00 76.75 182 PHE A O 1
ATOM 1461 N N . HIS A 1 183 ? -13.583 11.908 -14.565 1.00 77.56 183 HIS A N 1
ATOM 1462 C CA . HIS A 1 183 ? -14.559 10.849 -14.332 1.00 77.56 183 HIS A CA 1
ATOM 1463 C C . HIS A 1 183 ? -14.791 10.627 -12.836 1.00 77.56 183 HIS A C 1
ATOM 1465 O O . HIS A 1 183 ? -15.940 10.562 -12.412 1.00 77.56 183 HIS A O 1
ATOM 1471 N N . LEU A 1 184 ? -13.726 10.596 -12.026 1.00 76.81 184 LEU A N 1
ATOM 1472 C CA . LEU A 1 184 ? -13.828 10.478 -10.569 1.00 76.81 184 LEU A CA 1
ATOM 1473 C C . LEU A 1 184 ? -14.569 11.673 -9.953 1.00 76.81 184 LEU A C 1
ATOM 1475 O O . LEU A 1 184 ? -15.444 11.490 -9.112 1.00 76.81 184 LEU A O 1
ATOM 1479 N N . PHE A 1 185 ? -14.266 12.890 -10.413 1.00 77.25 185 PHE A N 1
ATOM 1480 C CA . PHE A 1 185 ? -14.973 14.102 -10.001 1.00 77.25 185 PHE A CA 1
ATOM 1481 C C . PHE A 1 185 ? -16.468 14.034 -10.345 1.00 77.25 185 PHE A C 1
ATOM 1483 O O . PHE A 1 185 ? -17.312 14.292 -9.487 1.00 77.25 185 PHE A O 1
ATOM 1490 N N . CYS A 1 186 ? -16.805 13.617 -11.568 1.00 77.25 186 CYS A N 1
ATOM 1491 C CA . CYS A 1 186 ? -18.189 13.430 -11.998 1.00 77.25 186 CYS A CA 1
ATOM 1492 C C . CYS A 1 186 ? -18.902 12.322 -11.219 1.00 77.25 186 CYS A C 1
ATOM 1494 O O . CYS A 1 186 ? -20.090 12.448 -10.967 1.00 77.25 186 CYS A O 1
ATOM 1496 N N . LEU A 1 187 ? -18.210 11.255 -10.818 1.00 78.75 187 LEU A N 1
ATOM 1497 C CA . LEU A 1 187 ? -18.778 10.176 -10.004 1.00 78.75 187 LEU A CA 1
ATOM 1498 C C . LEU A 1 187 ? -19.069 10.639 -8.572 1.00 78.75 187 LEU A C 1
ATOM 1500 O O . LEU A 1 187 ? -20.126 10.333 -8.028 1.00 78.75 187 LEU A O 1
ATOM 1504 N N . CYS A 1 188 ? -18.162 11.422 -7.985 1.00 72.25 188 CYS A N 1
ATOM 1505 C CA . CYS A 1 188 ? -18.339 11.997 -6.653 1.00 72.25 188 CYS A CA 1
ATOM 1506 C C . CYS A 1 188 ? -19.440 13.069 -6.617 1.00 72.25 188 CYS A C 1
ATOM 1508 O O . CYS A 1 188 ? -20.185 13.145 -5.644 1.00 72.25 188 CYS A O 1
ATOM 1510 N N . HIS A 1 189 ? -19.559 13.889 -7.665 1.00 71.25 189 HIS A N 1
ATOM 1511 C CA . HIS A 1 189 ? -20.581 14.938 -7.760 1.00 71.25 189 HIS A CA 1
ATOM 1512 C C . HIS A 1 189 ? -21.904 14.440 -8.376 1.00 71.25 189 HIS A C 1
ATOM 1514 O O . HIS A 1 189 ? -22.957 15.044 -8.193 1.00 71.25 189 HIS A O 1
ATOM 1520 N N . GLY A 1 190 ? -21.863 13.330 -9.108 1.00 62.88 190 GLY A N 1
ATOM 1521 C CA . GLY A 1 190 ? -22.993 12.696 -9.786 1.00 62.88 190 GLY A CA 1
ATOM 1522 C C . GLY A 1 190 ? -23.675 11.610 -8.960 1.00 62.88 190 GLY A C 1
ATOM 1523 O O . GLY A 1 190 ? -24.309 10.727 -9.539 1.00 62.88 190 GLY A O 1
ATOM 1524 N N . GLY A 1 191 ? -23.539 11.654 -7.628 1.00 50.31 191 GLY A N 1
ATOM 1525 C CA . GLY A 1 191 ? -24.240 10.752 -6.719 1.00 50.31 191 GLY A CA 1
ATOM 1526 C C . GLY A 1 191 ? -25.729 10.646 -7.086 1.00 50.31 191 GLY A C 1
ATOM 1527 O O . GLY A 1 191 ? -26.342 11.643 -7.475 1.00 50.31 191 GLY A O 1
ATOM 1528 N N . PRO A 1 192 ? -26.311 9.436 -7.034 1.00 50.75 192 PRO A N 1
ATOM 1529 C CA . PRO A 1 192 ? -27.593 9.142 -7.647 1.00 50.75 192 PRO A CA 1
ATOM 1530 C C . PRO A 1 192 ? -28.680 10.043 -7.071 1.00 50.75 192 PRO A C 1
ATOM 1532 O O . PRO A 1 192 ? -29.102 9.884 -5.929 1.00 50.75 192 PRO A O 1
ATOM 1535 N N . HIS A 1 193 ? -29.218 10.915 -7.919 1.00 49.31 193 HIS A N 1
ATOM 1536 C CA . HIS A 1 193 ? -30.557 11.462 -7.755 1.00 49.31 193 HIS A CA 1
ATOM 1537 C C . HIS A 1 193 ? -31.563 10.315 -7.994 1.00 49.31 193 HIS A C 1
ATOM 1539 O O . HIS A 1 193 ? -32.307 10.302 -8.973 1.00 49.31 193 HIS A O 1
ATOM 1545 N N . ARG A 1 194 ? -31.533 9.270 -7.156 1.00 45.66 194 ARG A N 1
ATOM 1546 C CA . ARG A 1 194 ? -32.572 8.241 -7.134 1.00 45.66 194 ARG A CA 1
ATOM 1547 C C . ARG A 1 194 ? -33.644 8.688 -6.148 1.00 45.66 194 ARG A C 1
ATOM 1549 O O . ARG A 1 194 ?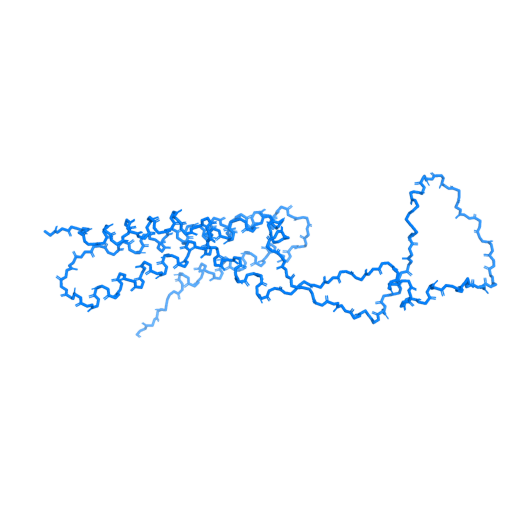 -33.384 8.825 -4.958 1.00 45.66 194 ARG A O 1
ATOM 1556 N N . ARG A 1 195 ? -34.796 8.999 -6.746 1.00 40.41 195 ARG A N 1
ATOM 1557 C CA . ARG A 1 195 ? -36.114 9.116 -6.122 1.00 40.41 195 ARG A CA 1
ATOM 1558 C C . ARG A 1 195 ? -36.455 7.882 -5.297 1.00 40.41 195 ARG A C 1
ATOM 1560 O O . ARG A 1 195 ? -35.953 6.794 -5.664 1.00 40.41 195 ARG A O 1
#

Radius of gyration: 28.25 Å; Cα contacts (8 Å, |Δi|>4): 110; chains: 1; bounding box: 73×35×84 Å

Secondary structure (DSSP, 8-state):
--TTHHHHHHHHHHHHHHHHHTTT--HHHHHHHHHPEEEPPPPHHHHHHHTT-SS--------------------S-------S-----PPEEEPPHHHHTTSTTHHHHHHHHHHHHHHHHHHHHHHHHHHHSTT-----THHHHHHHHHHHHHHHHHHHHHHHHHS-S-THHHHHHHHHHHHHHHHHH------

Organism: Amblyomma triste (NCBI:txid251400)

InterPro domains:
  IPR019395 Transmembrane protein 161A/B [PF10268] (2-186)
  IPR019395 Transmembrane protein 161A/B [PTHR13624] (1-187)

Sequence (195 aa):
MALFGVQIIITMIMASVLQKLSPQYSISRWIICRRLIRYLHPSDEELKSLAGISGKAFKGKGKKDKWRHRNGFVDSREEFLVPRSLPVVLEPAPITAGEALQLRFYTDYQWLMDFAVHAVAVYALTEAYTHFFPGREEVNLSLVWCLLVLGFATKVLFSLTALYFRGEEPAGERSLCLVSGFHLFCLCHGGPHRR

pLDDT: mean 71.63, std 15.59, range [35.56, 93.31]

Foldseek 3Di:
DPQCPVVVVLVVVLVVVCVVCLVPDQVLLVVQQPPDWDWDDDDPVRQCVQQVVPDDDPPDPDDDDDDDDDDDPPPPDPDDDGDPDGPDDTDTDGDDPVNCVPPPCSVLSSVLVSLVVSLVVSQVVLVVVCVVDPDDPYDSCSVVSVVVSVVSVVVSLVVVLVVQVVDPDDPVSNVVSVVVVVVVVCCVVVPDPDD

Mean predicted aligned error: 15.32 Å